Protein AF-A0AAI8FUB4-F1 (afdb_monomer)

Mean predicted aligned error: 4.91 Å

Solvent-accessible surface area (backbone atoms only — not comparable to full-atom values): 14776 Å² total; per-residue (Å²): 110,76,91,54,50,74,43,56,81,71,74,75,47,66,49,77,46,73,47,60,56,10,67,68,57,20,42,71,73,46,45,97,69,62,40,73,71,61,49,32,50,50,44,21,55,54,42,26,55,43,34,74,75,68,36,48,30,33,40,30,40,35,36,39,39,58,29,74,93,38,53,69,59,54,49,49,41,48,50,27,27,50,74,25,54,43,41,31,44,33,50,22,23,67,73,9,69,67,44,75,90,52,52,85,62,14,40,44,56,48,48,37,53,50,49,53,53,48,44,70,76,37,70,91,56,82,67,43,30,27,28,34,22,20,21,64,70,72,38,10,54,59,55,44,46,43,24,43,78,79,22,67,28,79,43,79,50,59,21,70,84,13,59,57,72,91,66,7,23,15,33,40,66,57,51,52,50,48,36,73,73,61,20,71,52,96,91,47,79,52,82,81,90,74,75,47,49,46,46,25,58,54,45,48,51,44,27,74,74,76,57,71,70,57,51,73,34,80,88,59,18,79,45,52,47,47,48,44,43,22,68,59,45,59,47,34,77,77,36,68,52,80,85,38,101,58,65,47,59,59,34,49,39,67,80,45,77,49,90,53,98,60,42,33,77,75,42,51,70,73,78,107

Secondary structure (DSSP, 8-state):
-GGGHHHHTTT--EEEEEEE-SHHHHHHHHGGG--HHHHHHHHHHHHHHHHHTT-EEEEEEETGGG-GGGHHHHHHHHHHHHHHT-SEEEEEETTS---GGGGGGSHHHHHHHHHHHHHHH-TT---EEEEEEB-TTS-HHHHHHHHHHTSSEEEEE-BGGG-SSTT-B-BHHHHHHHHHHHSB-SS-B------GGGHHHHHHHHHHHT-PPPTT-TTTSTTTTEE--HHHHHHHHH-GGGG-SS-GGGGT---EE--STT--HHHHHHH-

Structure (mmCIF, N/CA/C/O backbone):
data_AF-A0AAI8FUB4-F1
#
_entry.id   AF-A0AAI8FUB4-F1
#
loop_
_atom_site.group_PDB
_atom_site.id
_atom_site.type_symbol
_atom_site.label_atom_id
_atom_site.label_alt_id
_atom_site.label_comp_id
_atom_site.label_asym_id
_atom_site.label_entity_id
_atom_site.label_seq_id
_atom_site.pdbx_PDB_ins_code
_atom_site.Cartn_x
_atom_site.Cartn_y
_atom_site.Cartn_z
_atom_site.occupancy
_atom_site.B_iso_or_equiv
_atom_site.auth_seq_id
_atom_site.auth_comp_id
_atom_site.auth_asym_id
_atom_site.auth_atom_id
_atom_site.pdbx_PDB_model_num
ATOM 1 N N . MET A 1 1 ? -27.864 2.400 3.518 1.00 71.94 1 MET A N 1
ATOM 2 C CA . MET A 1 1 ? -27.514 1.051 3.026 1.00 71.94 1 MET A CA 1
ATOM 3 C C . MET A 1 1 ? -28.315 0.631 1.801 1.00 71.94 1 MET A C 1
ATOM 5 O O . MET A 1 1 ? -27.744 -0.034 0.951 1.00 71.94 1 MET A O 1
ATOM 9 N N . ASP A 1 2 ? -29.570 1.066 1.629 1.00 74.62 2 ASP A N 1
ATOM 10 C CA . ASP A 1 2 ? -30.414 0.646 0.492 1.00 74.62 2 ASP A CA 1
ATOM 11 C C . ASP A 1 2 ? -29.791 0.836 -0.896 1.00 74.62 2 ASP A C 1
ATOM 13 O O . ASP A 1 2 ? -29.879 -0.056 -1.734 1.00 74.62 2 ASP A O 1
ATOM 17 N N . ALA A 1 3 ? -29.083 1.946 -1.122 1.00 74.25 3 ALA A N 1
ATOM 18 C CA . ALA A 1 3 ? -28.388 2.198 -2.386 1.00 74.25 3 ALA A CA 1
ATOM 19 C C . ALA A 1 3 ? -27.257 1.190 -2.687 1.00 74.25 3 ALA A C 1
ATOM 21 O O . ALA A 1 3 ? -26.890 1.010 -3.843 1.00 74.25 3 ALA A O 1
ATOM 22 N N . LEU A 1 4 ? -26.714 0.527 -1.660 1.00 74.94 4 LEU A N 1
ATOM 23 C CA . LEU A 1 4 ? -25.632 -0.456 -1.777 1.00 74.94 4 LEU A CA 1
ATOM 24 C C . LEU A 1 4 ? -26.148 -1.903 -1.813 1.00 74.94 4 LEU A C 1
ATOM 26 O O . LEU A 1 4 ? -25.392 -2.805 -2.169 1.00 74.94 4 LEU A O 1
ATOM 30 N N . ARG A 1 5 ? -27.426 -2.143 -1.478 1.00 77.06 5 ARG A N 1
ATOM 31 C CA . ARG A 1 5 ? -28.028 -3.489 -1.439 1.00 77.06 5 ARG A CA 1
ATOM 32 C C . ARG A 1 5 ? -27.920 -4.269 -2.756 1.00 77.06 5 ARG A C 1
ATOM 34 O O . ARG A 1 5 ? -27.652 -5.467 -2.677 1.00 77.06 5 ARG A O 1
ATOM 41 N N . PRO A 1 6 ? -28.042 -3.662 -3.957 1.00 81.50 6 PRO A N 1
ATOM 42 C CA . PRO A 1 6 ? -27.826 -4.397 -5.207 1.00 81.50 6 PRO A CA 1
ATOM 43 C C . PRO A 1 6 ? -26.439 -5.053 -5.301 1.00 81.50 6 PRO A C 1
ATOM 45 O O . PRO A 1 6 ? -26.295 -6.110 -5.910 1.00 81.50 6 PRO A O 1
ATOM 48 N N . SER A 1 7 ? -25.426 -4.467 -4.659 1.00 77.88 7 SER A N 1
ATOM 49 C CA . SER A 1 7 ? -24.051 -4.969 -4.677 1.00 77.88 7 SER A CA 1
ATOM 50 C C . SER A 1 7 ? -23.862 -6.224 -3.808 1.00 77.88 7 SER A C 1
ATOM 52 O O . SER A 1 7 ? -22.984 -7.037 -4.102 1.00 77.88 7 SER A O 1
ATOM 54 N N . LEU A 1 8 ? -24.714 -6.433 -2.792 1.00 78.00 8 LEU A N 1
ATOM 55 C CA . LEU A 1 8 ? -24.722 -7.655 -1.972 1.00 78.00 8 LEU A CA 1
ATOM 56 C C . LEU A 1 8 ? -25.117 -8.886 -2.785 1.00 78.00 8 LEU A C 1
ATOM 58 O O . LEU A 1 8 ? -24.519 -9.945 -2.622 1.00 78.00 8 LEU A O 1
ATOM 62 N N . ALA A 1 9 ? -26.078 -8.740 -3.702 1.00 73.25 9 ALA A N 1
ATOM 63 C CA . ALA A 1 9 ? -26.563 -9.845 -4.530 1.00 73.25 9 ALA A CA 1
ATOM 64 C C . ALA A 1 9 ? -25.463 -10.455 -5.417 1.00 73.25 9 ALA A C 1
ATOM 66 O O . ALA A 1 9 ? -25.546 -11.616 -5.808 1.00 73.25 9 ALA A O 1
ATOM 67 N N . ILE A 1 10 ? -24.420 -9.677 -5.723 1.00 75.25 10 ILE A N 1
ATOM 68 C CA . ILE A 1 10 ? -23.279 -10.101 -6.540 1.00 75.25 10 ILE A CA 1
ATOM 69 C C . ILE A 1 10 ? -22.179 -10.734 -5.661 1.00 75.25 10 ILE A C 1
ATOM 71 O O . ILE A 1 10 ? -21.272 -11.377 -6.186 1.00 75.25 10 ILE A O 1
ATOM 75 N N . GLY A 1 11 ? -22.247 -10.576 -4.330 1.00 68.50 11 GLY A N 1
ATOM 76 C CA . GLY A 1 11 ? -21.294 -11.145 -3.369 1.00 68.50 11 GLY A CA 1
ATOM 77 C C . GLY A 1 11 ? -19.873 -10.580 -3.473 1.00 68.50 11 GLY A C 1
ATOM 78 O O . GLY A 1 11 ? -18.926 -11.223 -3.035 1.00 68.50 11 GLY A O 1
ATOM 79 N N . LYS A 1 12 ? -19.704 -9.409 -4.102 1.00 68.62 12 LYS A N 1
ATOM 80 C CA . LYS A 1 12 ? -18.391 -8.814 -4.429 1.00 68.62 12 LYS A CA 1
ATOM 81 C C . LYS A 1 12 ? -18.196 -7.404 -3.871 1.00 68.62 12 LYS A C 1
ATOM 83 O O . LYS A 1 12 ? -17.306 -6.685 -4.313 1.00 68.62 12 LYS A O 1
ATOM 88 N N . ALA A 1 13 ? -19.057 -6.979 -2.953 1.00 82.19 13 ALA A N 1
ATOM 89 C CA . ALA A 1 13 ? -19.059 -5.616 -2.449 1.00 82.19 13 ALA A CA 1
ATOM 90 C C . ALA A 1 13 ? -18.409 -5.540 -1.071 1.00 82.19 13 ALA A C 1
ATOM 92 O O . ALA A 1 13 ? -18.859 -6.192 -0.129 1.00 82.19 13 ALA A O 1
ATOM 93 N N . ARG A 1 14 ? -17.393 -4.687 -0.965 1.00 91.69 14 ARG A N 1
ATOM 94 C CA . ARG A 1 14 ? -16.795 -4.269 0.297 1.00 91.69 14 ARG A CA 1
ATOM 95 C C . ARG A 1 14 ? -17.160 -2.813 0.552 1.00 91.69 14 ARG A C 1
ATOM 97 O O . ARG A 1 14 ? -17.075 -1.990 -0.360 1.00 91.69 14 ARG A O 1
ATOM 104 N N . VAL A 1 15 ? -17.570 -2.497 1.775 1.00 93.88 15 VAL A N 1
ATOM 105 C CA . VAL A 1 15 ? -17.776 -1.114 2.215 1.00 93.88 15 VAL A CA 1
ATOM 106 C C . VAL A 1 15 ? -16.509 -0.647 2.910 1.00 93.88 15 VAL A C 1
ATOM 108 O O . VAL A 1 15 ? -16.107 -1.214 3.924 1.00 93.88 15 VAL A O 1
ATOM 111 N N . HIS A 1 16 ? -15.890 0.389 2.356 1.00 97.19 16 HIS A N 1
ATOM 112 C CA . HIS A 1 16 ? -14.719 1.028 2.938 1.00 97.19 16 HIS A CA 1
ATOM 113 C C . HIS A 1 16 ? -15.147 2.270 3.712 1.00 97.19 16 HIS A C 1
ATOM 115 O O . HIS A 1 16 ? -15.727 3.195 3.145 1.00 97.19 16 HIS A O 1
ATOM 121 N N . MET A 1 17 ? -14.893 2.274 5.015 1.00 97.69 17 MET A N 1
ATOM 122 C CA . MET A 1 17 ? -15.147 3.402 5.907 1.00 97.69 17 MET A CA 1
ATOM 123 C C . MET A 1 17 ? -13.825 3.961 6.422 1.00 97.69 17 MET A C 1
ATOM 125 O O . MET A 1 17 ? -12.835 3.238 6.512 1.00 97.69 17 MET A O 1
ATOM 129 N N . TYR A 1 18 ? -13.796 5.237 6.793 1.00 98.06 18 TYR A N 1
ATOM 130 C CA . TYR A 1 18 ? -12.601 5.847 7.363 1.00 98.06 18 TYR A CA 1
ATOM 131 C C . TYR A 1 18 ? -12.943 6.903 8.413 1.00 98.06 18 TYR A C 1
ATOM 133 O O . TYR A 1 18 ? -14.043 7.457 8.419 1.00 98.06 18 TYR A O 1
ATOM 141 N N . LEU A 1 19 ? -11.985 7.166 9.300 1.00 98.06 19 LEU A N 1
ATOM 142 C CA . LEU A 1 19 ? -12.033 8.235 10.295 1.00 98.06 19 LEU A CA 1
ATOM 143 C C . LEU A 1 19 ? -10.631 8.850 10.432 1.00 98.06 19 LEU A C 1
ATOM 145 O O . LEU A 1 19 ? -9.684 8.084 10.626 1.00 98.06 19 LEU A O 1
ATOM 149 N N . PRO A 1 20 ? -10.468 10.184 10.387 1.00 97.25 20 PRO A N 1
ATOM 150 C CA . PRO A 1 20 ? -9.191 10.819 10.692 1.00 97.25 20 PRO A CA 1
ATOM 151 C C . PRO A 1 20 ? -8.812 10.615 12.162 1.00 97.25 20 PRO A C 1
ATOM 153 O O . PRO A 1 20 ? -9.601 10.907 13.062 1.00 97.25 20 PRO A O 1
ATOM 156 N N . VAL A 1 21 ? -7.596 10.118 12.399 1.00 96.44 21 VAL A N 1
ATOM 157 C CA . VAL A 1 21 ? -7.065 9.831 13.743 1.00 96.44 21 VAL A CA 1
ATOM 158 C C . VAL A 1 21 ? -5.808 10.623 14.104 1.00 96.44 21 VAL A C 1
ATOM 160 O O . VAL A 1 21 ? -5.512 10.752 15.287 1.00 96.44 21 VAL A O 1
ATOM 163 N N . ASP A 1 22 ? -5.082 11.181 13.127 1.00 95.06 22 ASP A N 1
ATOM 164 C CA . ASP A 1 22 ? -4.020 12.160 13.414 1.00 95.06 22 ASP A CA 1
ATOM 165 C C . ASP A 1 22 ? -4.643 13.382 14.113 1.00 95.06 22 ASP A C 1
ATOM 167 O O . ASP A 1 22 ? -5.586 13.945 13.558 1.00 95.06 22 ASP A O 1
ATOM 171 N N . PRO A 1 23 ? -4.137 13.842 15.275 1.00 92.06 23 PRO A N 1
ATOM 172 C CA . PRO A 1 23 ? -4.727 14.956 16.020 1.00 92.06 23 PRO A CA 1
ATOM 173 C C . PRO A 1 23 ? -4.990 16.205 15.180 1.00 92.06 23 PRO A C 1
ATOM 175 O O . PRO A 1 23 ? -6.056 16.815 15.275 1.00 92.06 23 PRO A O 1
ATOM 178 N N . ASN A 1 24 ? -4.025 16.575 14.336 1.00 93.31 24 ASN A N 1
ATOM 179 C CA . ASN A 1 24 ? -4.118 17.786 13.529 1.00 93.31 24 ASN A CA 1
ATOM 180 C C . ASN A 1 24 ? -5.158 17.625 12.415 1.00 93.31 24 ASN A C 1
ATOM 182 O O . ASN A 1 24 ? -5.997 18.503 12.215 1.00 93.31 24 ASN A O 1
ATOM 186 N N . LEU A 1 25 ? -5.133 16.490 11.715 1.00 94.25 25 LEU A N 1
ATOM 187 C CA . LEU A 1 25 ? -6.081 16.168 10.655 1.00 94.25 25 LEU A CA 1
ATOM 188 C C . LEU A 1 25 ? -7.502 15.990 11.195 1.00 94.25 25 LEU A C 1
ATOM 190 O O . LEU A 1 25 ? -8.442 16.521 10.606 1.00 94.25 25 LEU A O 1
ATOM 194 N N . ALA A 1 26 ? -7.666 15.282 12.311 1.00 94.75 26 ALA A N 1
ATOM 195 C CA . ALA A 1 26 ? -8.950 15.071 12.966 1.00 94.75 26 ALA A CA 1
ATOM 196 C C . ALA A 1 26 ? -9.558 16.406 13.399 1.00 94.75 26 ALA A C 1
ATOM 198 O O . ALA A 1 26 ? -10.715 16.685 13.081 1.00 94.75 26 ALA A O 1
ATOM 199 N N . GLN A 1 27 ? -8.763 17.283 14.021 1.00 94.88 27 GLN A N 1
ATOM 200 C CA . GLN A 1 27 ? -9.221 18.617 14.396 1.00 94.88 27 GLN A CA 1
ATOM 201 C C . GLN A 1 27 ? -9.606 19.463 13.176 1.00 94.88 27 GLN A C 1
ATOM 203 O O . GLN A 1 27 ? -10.645 20.123 13.195 1.00 94.88 27 GLN A O 1
ATOM 208 N N . ALA A 1 28 ? -8.799 19.441 12.114 1.00 96.00 28 ALA A N 1
ATOM 209 C CA . ALA A 1 28 ? -9.076 20.198 10.895 1.00 96.00 28 ALA A CA 1
ATOM 210 C C . ALA A 1 28 ? -10.323 19.691 10.148 1.00 96.00 28 ALA A C 1
ATOM 212 O O . ALA A 1 28 ? -11.060 20.490 9.575 1.00 96.00 28 ALA A O 1
ATOM 213 N N . SER A 1 29 ? -10.572 18.379 10.172 1.00 95.25 29 SER A N 1
ATOM 214 C CA . SER A 1 29 ? -11.651 17.741 9.406 1.00 95.25 29 SER A CA 1
ATOM 215 C C . SER A 1 29 ? -12.978 17.708 10.161 1.00 95.25 29 SER A C 1
ATOM 217 O O . SER A 1 29 ? -14.035 17.946 9.578 1.00 95.25 29 SER A O 1
ATOM 219 N N . LEU A 1 30 ? -12.941 17.406 11.461 1.00 95.50 30 LEU A N 1
ATOM 220 C CA . LEU A 1 30 ? -14.135 17.224 12.292 1.00 95.50 30 LEU A CA 1
ATOM 221 C C . LEU A 1 30 ? -14.488 18.484 13.097 1.00 95.50 30 LEU A C 1
ATOM 223 O O . LEU A 1 30 ? -15.642 18.654 13.501 1.00 95.50 30 LEU A O 1
ATOM 227 N N . GLY A 1 31 ? -13.532 19.393 13.316 1.00 95.12 31 GLY A N 1
ATO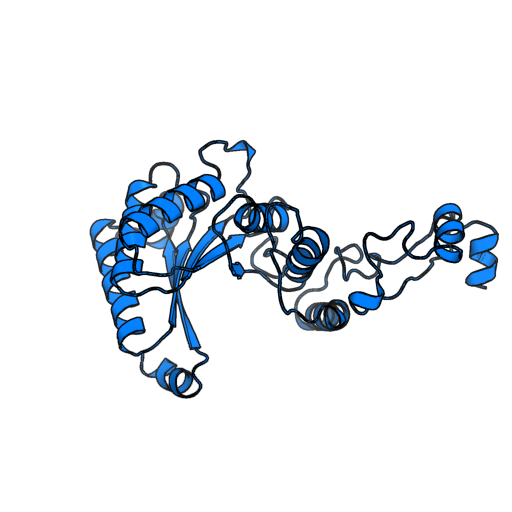M 228 C CA . GLY A 1 31 ? -13.753 20.647 14.033 1.00 95.12 31 GLY A CA 1
ATOM 229 C C . GLY A 1 31 ? -14.300 20.414 15.442 1.00 95.12 31 GLY A C 1
ATOM 230 O O . GLY A 1 31 ? -13.742 19.649 16.221 1.00 95.12 31 GLY A O 1
ATOM 231 N N . SER A 1 32 ? -15.424 21.053 15.769 1.00 93.12 32 SER A N 1
ATOM 232 C CA . SER A 1 32 ? -16.100 20.886 17.065 1.00 93.12 32 SER A CA 1
ATOM 233 C C . SER A 1 32 ? -16.736 19.508 17.276 1.00 93.12 32 SER A C 1
ATOM 235 O O . SER A 1 32 ? -17.175 19.216 18.383 1.00 93.12 32 SER A O 1
ATOM 237 N N . LYS A 1 33 ? -16.808 18.667 16.236 1.00 91.69 33 LYS A N 1
ATOM 238 C CA . LYS A 1 33 ? -17.308 17.287 16.327 1.00 91.69 33 LYS A CA 1
ATOM 239 C C . LYS A 1 33 ? -16.204 16.277 16.640 1.00 91.69 33 LYS A C 1
ATOM 241 O O . LYS A 1 33 ? -16.490 15.085 16.686 1.00 91.69 33 LYS A O 1
ATOM 246 N N . ASN A 1 34 ? -14.959 16.730 16.794 1.00 93.50 34 ASN A N 1
ATOM 247 C CA . ASN A 1 34 ? -13.846 15.865 17.145 1.00 93.50 34 ASN A CA 1
ATOM 248 C C . ASN A 1 34 ? -13.935 15.453 18.623 1.00 93.50 34 ASN A C 1
ATOM 250 O O . ASN A 1 34 ? -13.355 16.102 19.491 1.00 93.50 34 ASN A O 1
ATOM 254 N N . ASP A 1 35 ? -14.695 14.397 18.897 1.00 95.94 35 ASP A N 1
ATOM 255 C CA . ASP A 1 35 ? -14.867 13.825 20.229 1.00 95.94 35 ASP A CA 1
ATOM 256 C C . ASP A 1 35 ? -14.463 12.349 20.203 1.00 95.94 35 ASP A C 1
ATOM 258 O O . ASP A 1 35 ? -15.047 11.543 19.478 1.00 95.94 35 ASP A O 1
ATOM 262 N N . ASN A 1 36 ? -13.440 11.996 20.982 1.00 95.44 36 ASN A N 1
ATOM 263 C CA . ASN A 1 36 ? -12.846 10.663 20.943 1.00 95.44 36 ASN A CA 1
ATOM 264 C C . ASN A 1 36 ? -13.833 9.563 21.363 1.00 95.44 36 ASN A C 1
ATOM 266 O O . ASN A 1 36 ? -13.859 8.502 20.739 1.00 95.44 36 ASN A O 1
ATOM 270 N N . GLU A 1 37 ? -14.651 9.794 22.392 1.00 96.94 37 GLU A N 1
ATOM 271 C CA . GLU A 1 37 ? -15.608 8.793 22.876 1.00 96.94 37 GLU A CA 1
ATOM 272 C C . GLU A 1 37 ? -16.724 8.577 21.853 1.00 96.94 37 GLU A C 1
ATOM 274 O O . GLU A 1 37 ? -17.060 7.440 21.502 1.00 96.94 37 GLU A O 1
ATOM 279 N N . GLN A 1 38 ? -17.251 9.672 21.305 1.00 97.69 38 GLN A N 1
ATOM 280 C CA . GLN A 1 38 ? -18.276 9.627 20.276 1.00 97.69 38 GLN A CA 1
ATOM 281 C C . GLN A 1 38 ? -17.746 9.015 18.976 1.00 97.69 38 GLN A C 1
ATOM 283 O O . GLN A 1 38 ? -18.463 8.258 18.324 1.00 97.69 38 GLN A O 1
ATOM 288 N N . ASN A 1 39 ? -16.493 9.280 18.608 1.00 97.94 39 ASN A N 1
ATOM 289 C CA . ASN A 1 39 ? -15.847 8.679 17.444 1.00 97.94 39 ASN A CA 1
ATOM 290 C C . ASN A 1 39 ? -15.741 7.154 17.579 1.00 97.94 39 ASN A C 1
ATOM 292 O O . ASN A 1 39 ? -16.125 6.438 16.655 1.00 97.94 39 ASN A O 1
ATOM 296 N N . ILE A 1 40 ? -15.300 6.645 18.735 1.00 98.56 40 ILE A N 1
ATOM 297 C CA . ILE A 1 40 ? -15.240 5.199 19.015 1.00 98.56 40 ILE A CA 1
ATOM 298 C C . ILE A 1 40 ? -16.631 4.567 18.891 1.00 98.56 40 ILE A C 1
ATOM 300 O O . ILE A 1 40 ? -16.791 3.531 18.236 1.00 98.56 40 ILE A O 1
ATOM 304 N N . LYS A 1 41 ? -17.652 5.214 19.464 1.00 98.50 41 LYS A N 1
ATOM 305 C CA . LYS A 1 41 ? -19.042 4.759 19.366 1.00 98.50 41 LYS A CA 1
ATOM 306 C C . LYS A 1 41 ? -19.541 4.741 17.918 1.00 98.50 41 LYS A C 1
ATOM 308 O O . LYS A 1 41 ? -20.092 3.733 17.480 1.00 98.50 41 LYS A O 1
ATOM 313 N N . ASN A 1 42 ? -19.295 5.809 17.162 1.00 98.06 42 ASN A N 1
ATOM 314 C CA . ASN A 1 42 ? -19.697 5.918 15.759 1.00 98.06 42 ASN A CA 1
ATOM 315 C C . ASN A 1 42 ? -19.048 4.829 14.899 1.00 98.06 42 ASN A C 1
ATOM 317 O O . ASN A 1 42 ? -19.720 4.232 14.060 1.00 98.06 42 ASN A O 1
ATOM 321 N N . VAL A 1 43 ? -17.757 4.548 15.113 1.00 98.62 43 VAL A N 1
ATOM 322 C CA . VAL A 1 43 ? -17.051 3.475 14.400 1.00 98.62 43 VAL A CA 1
ATOM 323 C C . VAL A 1 43 ? -17.720 2.130 14.662 1.00 98.62 43 VAL A C 1
ATOM 325 O O . VAL A 1 43 ? -18.016 1.417 13.705 1.00 98.62 43 VAL A O 1
ATOM 328 N N . TYR A 1 44 ? -18.020 1.802 15.923 1.00 98.75 44 TYR A N 1
ATOM 329 C CA . TYR A 1 44 ? -18.733 0.565 16.244 1.00 98.75 44 TYR A CA 1
ATOM 330 C C . TYR A 1 44 ? -20.092 0.500 15.535 1.00 98.75 44 TYR A C 1
ATOM 332 O O . TYR A 1 44 ? -20.368 -0.462 14.824 1.00 98.75 44 TYR A O 1
ATOM 340 N N . GLU A 1 45 ? -20.931 1.526 15.697 1.00 98.44 45 GLU A N 1
ATOM 341 C CA . GLU A 1 45 ? -22.304 1.539 15.181 1.00 98.44 45 GLU A CA 1
ATOM 342 C C . GLU A 1 45 ? -22.355 1.436 13.651 1.00 98.44 45 GLU A C 1
ATOM 344 O O . GLU A 1 45 ? -23.127 0.642 13.109 1.00 98.44 45 GLU A O 1
ATOM 349 N N . LEU A 1 46 ? -21.509 2.189 12.941 1.00 97.38 46 LEU A N 1
ATOM 350 C CA . LEU A 1 46 ? -21.505 2.217 11.477 1.00 97.38 46 LEU A CA 1
ATOM 351 C C . LEU A 1 46 ? -20.917 0.938 10.869 1.00 97.38 46 LEU A C 1
ATOM 353 O O . LEU A 1 46 ? -21.487 0.401 9.915 1.00 97.38 46 LEU A O 1
ATOM 357 N N . VAL A 1 47 ? -19.826 0.410 11.435 1.00 98.19 47 VAL A N 1
ATOM 358 C CA . VAL A 1 47 ? -19.259 -0.876 10.997 1.00 98.19 47 VAL A CA 1
ATOM 359 C C . VAL A 1 47 ? -20.250 -2.004 11.270 1.00 98.19 47 VAL A C 1
ATOM 361 O O . VAL A 1 47 ? -20.467 -2.849 10.401 1.00 98.19 47 VAL A O 1
ATOM 364 N N . LYS A 1 48 ? -20.893 -1.999 12.443 1.00 97.69 48 LYS A N 1
ATOM 365 C CA . LYS A 1 48 ? -21.859 -3.027 12.838 1.00 97.69 48 LYS A CA 1
ATOM 366 C C . LYS A 1 48 ? -23.069 -3.018 11.914 1.00 97.69 48 LYS A C 1
ATOM 368 O O . LYS A 1 48 ? -23.463 -4.077 11.441 1.00 97.69 48 LYS A O 1
ATOM 373 N N . LEU A 1 49 ? -23.582 -1.834 11.577 1.00 95.50 49 LEU A N 1
ATOM 374 C CA . LEU A 1 49 ? -24.669 -1.672 10.613 1.00 95.50 49 LEU A CA 1
ATOM 375 C C . LEU A 1 49 ? -24.329 -2.288 9.246 1.00 95.50 49 LEU A C 1
ATOM 377 O O . LEU A 1 49 ? -25.151 -2.994 8.672 1.00 95.50 49 LEU A O 1
ATOM 381 N N . ALA A 1 50 ? -23.132 -2.034 8.712 1.00 93.88 50 ALA A N 1
ATOM 382 C CA . ALA A 1 50 ? -22.719 -2.599 7.424 1.00 93.88 50 ALA A CA 1
ATOM 383 C C . ALA A 1 50 ? -22.514 -4.117 7.486 1.00 93.88 50 ALA A C 1
ATOM 385 O O . ALA A 1 50 ? -22.964 -4.840 6.599 1.00 93.88 50 ALA A O 1
ATOM 386 N N . SER A 1 51 ? -21.863 -4.585 8.547 1.00 93.81 51 SER A N 1
ATOM 387 C CA . SER A 1 51 ? -21.608 -6.003 8.789 1.00 93.81 51 SER A CA 1
ATOM 388 C C . SER A 1 51 ? -22.913 -6.798 8.936 1.00 93.81 51 SER A C 1
ATOM 390 O O . SER A 1 51 ? -23.061 -7.853 8.324 1.00 93.81 51 SER A O 1
ATOM 392 N N . ASP A 1 52 ? -23.903 -6.263 9.661 1.00 94.00 52 ASP A N 1
ATOM 393 C CA . ASP A 1 52 ? -25.209 -6.908 9.868 1.00 94.00 52 ASP A CA 1
ATOM 394 C C . ASP A 1 52 ? -26.078 -6.939 8.607 1.00 94.00 52 ASP A C 1
ATOM 396 O O . ASP A 1 52 ? -26.858 -7.871 8.420 1.00 94.00 52 ASP A O 1
ATOM 400 N N . GLU A 1 53 ? -25.903 -5.976 7.700 1.00 91.00 53 GLU A N 1
ATOM 401 C CA . GLU A 1 53 ? -26.498 -6.021 6.357 1.00 91.00 53 GLU A CA 1
ATOM 402 C C . GLU A 1 53 ? -25.761 -6.999 5.416 1.00 91.00 53 GLU A C 1
ATOM 404 O O . GLU A 1 53 ? -26.187 -7.198 4.281 1.00 91.00 53 GLU A O 1
ATOM 409 N N . GLY A 1 54 ? -24.675 -7.637 5.870 1.00 89.81 54 GLY A N 1
ATOM 410 C CA . GLY A 1 54 ? -23.948 -8.674 5.137 1.00 89.81 54 GLY A CA 1
ATOM 411 C C . GLY A 1 54 ? -22.785 -8.173 4.279 1.00 89.81 54 GLY A C 1
ATOM 412 O O . GLY A 1 54 ? -22.263 -8.941 3.469 1.00 89.81 54 GLY A O 1
ATOM 413 N N . PHE A 1 55 ? -22.362 -6.914 4.427 1.00 92.19 55 PHE A N 1
ATOM 414 C CA . PHE A 1 55 ? -21.189 -6.402 3.716 1.00 92.19 55 PHE A CA 1
ATOM 415 C C . PHE A 1 55 ? -19.888 -6.864 4.374 1.00 92.19 55 PHE A C 1
ATOM 417 O O . PHE A 1 55 ? -19.754 -6.877 5.598 1.00 92.19 55 PHE A O 1
ATOM 424 N N . GLU A 1 56 ? -18.874 -7.144 3.554 1.00 93.69 56 GLU A N 1
ATOM 425 C CA . GLU A 1 56 ? -17.499 -7.114 4.040 1.00 93.69 56 GLU A CA 1
ATOM 426 C C . GLU A 1 56 ? -17.109 -5.659 4.320 1.00 93.69 56 GLU A C 1
ATOM 428 O O . GLU A 1 56 ? -17.333 -4.783 3.481 1.00 93.69 56 GLU A O 1
ATOM 433 N N . VAL A 1 57 ? -16.537 -5.390 5.494 1.00 97.00 57 VAL A N 1
ATOM 434 C CA . VAL A 1 57 ? -16.168 -4.029 5.898 1.00 97.00 57 VAL A CA 1
ATOM 435 C C . VAL A 1 57 ? -14.657 -3.902 6.011 1.00 97.00 57 VAL A C 1
ATOM 437 O O . VAL A 1 57 ? -13.997 -4.722 6.660 1.00 97.00 57 VAL A O 1
ATOM 440 N N . GLU A 1 58 ? -14.140 -2.838 5.410 1.00 98.56 58 GLU A N 1
ATOM 441 C CA . GLU A 1 58 ? -12.788 -2.332 5.611 1.00 98.56 58 GLU A CA 1
ATOM 442 C C . GLU A 1 58 ? -12.841 -0.980 6.310 1.00 98.56 58 GLU A C 1
ATOM 444 O O . GLU A 1 58 ? -13.683 -0.138 5.989 1.00 98.56 58 GLU A O 1
ATOM 449 N N . PHE A 1 59 ? -11.947 -0.776 7.272 1.00 98.81 59 PHE A N 1
ATOM 450 C CA . PHE A 1 59 ? -11.863 0.463 8.031 1.00 98.81 59 PHE A CA 1
ATOM 451 C C . PHE A 1 59 ? -10.455 1.057 7.973 1.00 98.81 59 PHE A C 1
ATOM 453 O O . PHE A 1 59 ? -9.492 0.396 8.360 1.00 98.81 59 PHE A O 1
ATOM 460 N N . SER A 1 60 ? -10.347 2.318 7.550 1.00 98.75 60 SER A N 1
ATOM 461 C CA . SER A 1 60 ? -9.107 3.098 7.588 1.00 98.75 60 SER A CA 1
ATOM 462 C C . SER A 1 60 ? -9.072 4.062 8.767 1.00 98.75 60 SER A C 1
ATOM 464 O O . SER A 1 60 ? -9.952 4.910 8.919 1.00 98.75 60 SER A O 1
ATOM 466 N N . ALA A 1 61 ? -7.982 4.028 9.525 1.00 98.31 61 ALA A N 1
ATOM 467 C CA . ALA A 1 61 ? -7.621 5.124 10.417 1.00 98.31 61 ALA A CA 1
ATOM 468 C C . ALA A 1 61 ? -6.860 6.192 9.605 1.00 98.31 61 ALA A C 1
ATOM 470 O O . ALA A 1 61 ? -5.660 6.088 9.394 1.00 98.31 61 ALA A O 1
ATOM 471 N N . GLU A 1 62 ? -7.539 7.197 9.063 1.00 98.19 62 GLU A N 1
ATOM 472 C CA . GLU A 1 62 ? -6.908 8.194 8.191 1.00 98.19 62 GLU A CA 1
ATOM 473 C C . GLU A 1 62 ? -5.873 9.044 8.956 1.00 98.19 62 GLU A C 1
ATOM 475 O O . GLU A 1 62 ? -6.092 9.468 10.091 1.00 98.19 62 GLU A O 1
ATOM 480 N N . GLY A 1 63 ? -4.711 9.285 8.343 1.00 97.06 63 GLY A N 1
ATOM 481 C CA . GLY A 1 63 ? -3.578 9.927 9.008 1.00 97.06 63 GLY A CA 1
ATOM 482 C C . GLY A 1 63 ? -2.802 9.004 9.954 1.00 97.06 63 GLY A C 1
ATOM 483 O O . GLY A 1 63 ? -1.986 9.501 10.725 1.00 97.06 63 GLY A O 1
ATOM 484 N N . TYR A 1 64 ? -3.018 7.683 9.887 1.00 98.50 64 TYR A N 1
ATOM 485 C CA . TYR A 1 64 ? -2.383 6.685 10.754 1.00 98.50 64 TYR A CA 1
ATOM 486 C C . TYR A 1 64 ? -0.866 6.853 10.890 1.00 98.50 64 TYR A C 1
ATOM 488 O O . TYR A 1 64 ? -0.341 6.749 11.998 1.00 98.50 64 TYR A O 1
ATOM 496 N N . SER A 1 65 ? -0.149 7.149 9.799 1.00 97.38 65 SER A N 1
ATOM 497 C CA . SER A 1 65 ? 1.309 7.321 9.855 1.00 97.38 65 SER A CA 1
ATOM 498 C C . SER A 1 65 ? 1.793 8.420 10.802 1.00 97.38 65 SER A C 1
ATOM 500 O O . SER A 1 65 ? 2.944 8.391 11.217 1.00 97.38 65 SER A O 1
ATOM 502 N N . ARG A 1 66 ? 0.914 9.347 11.195 1.00 95.12 66 ARG A N 1
ATOM 503 C CA . ARG A 1 66 ? 1.206 10.456 12.110 1.00 95.12 66 ARG A CA 1
ATOM 504 C C . ARG A 1 66 ? 0.449 10.345 13.435 1.00 95.12 66 ARG A C 1
ATOM 506 O O . ARG A 1 66 ? 0.224 11.353 14.094 1.00 95.12 66 ARG A O 1
ATOM 513 N N . LEU A 1 67 ? 0.064 9.133 13.846 1.00 93.06 67 LEU A N 1
ATOM 514 C CA . LEU A 1 67 ? -0.711 8.921 15.076 1.00 93.06 67 LEU A CA 1
ATOM 515 C C . LEU A 1 67 ? -0.022 9.474 16.341 1.00 93.06 67 LEU A C 1
ATOM 517 O O . LEU A 1 67 ? -0.717 9.918 17.252 1.00 93.06 67 LEU A O 1
ATOM 521 N N . GLY A 1 68 ? 1.316 9.502 16.397 1.00 87.12 68 GLY A N 1
ATOM 522 C CA . GLY A 1 68 ? 2.078 10.061 17.522 1.00 87.12 68 GLY A CA 1
ATOM 523 C C . GLY A 1 68 ? 1.578 9.572 18.888 1.00 87.12 68 GLY A C 1
ATOM 524 O O . GLY A 1 68 ? 1.476 8.371 19.134 1.00 87.12 68 GLY A O 1
ATOM 525 N N . ASP A 1 69 ? 1.189 10.505 19.753 1.00 89.94 69 ASP A N 1
ATOM 526 C CA . ASP A 1 69 ? 0.726 10.208 21.116 1.00 89.94 69 ASP A CA 1
ATOM 527 C C . ASP A 1 69 ? -0.709 9.637 21.184 1.00 89.94 69 ASP A C 1
ATOM 529 O O . ASP A 1 69 ? -1.219 9.356 22.266 1.00 89.94 69 ASP A O 1
ATOM 533 N N . THR A 1 70 ? -1.388 9.434 20.047 1.00 94.88 70 THR A N 1
ATOM 534 C CA . THR A 1 70 ? -2.760 8.881 19.999 1.00 94.88 70 THR A CA 1
ATOM 535 C C . THR A 1 70 ? -2.829 7.363 19.855 1.00 94.88 70 THR A C 1
ATOM 537 O O . THR A 1 70 ? -3.905 6.824 19.604 1.00 94.88 70 THR A O 1
ATOM 540 N N . PHE A 1 71 ? -1.717 6.648 20.041 1.00 97.06 71 PHE A N 1
ATOM 541 C CA . PHE A 1 71 ? -1.658 5.188 19.903 1.00 97.06 71 PHE A CA 1
ATOM 542 C C . PHE A 1 71 ? -2.789 4.454 20.653 1.00 97.06 71 PHE A C 1
ATOM 544 O O . PHE A 1 71 ? -3.492 3.629 20.068 1.00 97.06 71 PHE A O 1
ATOM 551 N N . ASP A 1 72 ? -3.043 4.804 21.917 1.00 97.88 72 ASP A N 1
ATOM 552 C CA . ASP A 1 72 ? -4.100 4.166 22.718 1.00 97.88 72 ASP A CA 1
ATOM 553 C C . ASP A 1 72 ? -5.512 4.485 22.200 1.00 97.88 72 ASP A C 1
ATOM 555 O O . ASP A 1 72 ? -6.396 3.623 22.200 1.00 97.88 72 ASP A O 1
ATOM 559 N N . TYR A 1 73 ? -5.727 5.707 21.705 1.00 98.06 73 TYR A N 1
ATOM 560 C CA . TYR A 1 73 ? -6.986 6.094 21.070 1.00 98.06 73 TYR A CA 1
ATOM 561 C C . TYR A 1 73 ? -7.223 5.296 19.783 1.00 98.06 73 TYR A C 1
ATOM 563 O O . TYR A 1 73 ? -8.293 4.710 19.616 1.00 98.06 73 TYR A O 1
ATOM 571 N N . VAL A 1 74 ? -6.212 5.184 18.916 1.00 98.56 74 VAL A N 1
ATOM 572 C CA . VAL A 1 74 ? -6.294 4.377 17.688 1.00 98.56 74 VAL A CA 1
ATOM 573 C C . VAL A 1 74 ? -6.511 2.899 18.015 1.00 98.56 74 VAL A C 1
ATOM 575 O O . VAL A 1 74 ? -7.325 2.239 17.366 1.00 98.56 74 VAL A O 1
ATOM 578 N N . THR A 1 75 ? -5.882 2.387 19.077 1.00 98.75 75 THR A N 1
ATOM 579 C CA . THR A 1 75 ? -6.138 1.027 19.569 1.00 98.75 75 THR A CA 1
ATOM 580 C C . THR A 1 75 ? -7.620 0.841 19.921 1.00 98.75 75 THR A C 1
ATOM 582 O O . THR A 1 75 ? -8.227 -0.153 19.525 1.00 98.75 75 THR A O 1
ATOM 585 N N . ASN A 1 76 ? -8.244 1.803 20.611 1.00 98.81 76 ASN A N 1
ATOM 586 C CA . ASN A 1 76 ? -9.673 1.749 20.945 1.00 98.81 76 ASN A CA 1
ATOM 587 C C . ASN A 1 76 ? -10.585 1.836 19.713 1.00 98.81 76 ASN A C 1
ATOM 589 O O . ASN A 1 76 ? -11.598 1.136 19.657 1.00 98.81 76 ASN A O 1
ATOM 593 N N . ILE A 1 77 ? -10.209 2.625 18.705 1.00 98.75 77 ILE A N 1
ATOM 594 C CA . ILE A 1 77 ? -10.902 2.664 17.410 1.00 98.75 77 ILE A CA 1
ATOM 595 C C . ILE A 1 77 ? -10.862 1.286 16.732 1.00 98.75 77 ILE A C 1
ATOM 597 O O . ILE A 1 77 ? -11.896 0.781 16.290 1.00 98.75 77 ILE A O 1
ATOM 601 N N . PHE A 1 78 ? -9.699 0.630 16.702 1.00 98.81 78 PHE A N 1
ATOM 602 C CA . PHE A 1 78 ? -9.574 -0.715 16.138 1.00 98.81 78 PHE A CA 1
ATOM 603 C C . PHE A 1 78 ? -10.348 -1.764 16.939 1.00 98.81 78 PHE A C 1
ATOM 605 O O . PHE A 1 78 ? -11.035 -2.584 16.334 1.00 98.81 78 PHE A O 1
ATOM 612 N N . ARG A 1 79 ? -10.332 -1.711 18.277 1.00 98.88 79 ARG A N 1
ATOM 613 C CA . ARG A 1 79 ? -11.172 -2.580 19.124 1.00 98.88 79 ARG A CA 1
ATOM 614 C C . ARG A 1 79 ? -12.651 -2.447 18.767 1.00 98.88 79 ARG A C 1
ATOM 616 O O . ARG A 1 79 ? -13.326 -3.460 18.596 1.00 98.88 79 ARG A O 1
ATOM 623 N N . ALA A 1 80 ? -13.145 -1.218 18.611 1.00 98.81 80 ALA A N 1
ATOM 624 C CA . ALA A 1 80 ? -14.528 -0.957 18.219 1.00 98.81 80 ALA A CA 1
ATOM 625 C C . ALA A 1 80 ? -14.855 -1.536 16.835 1.00 98.81 80 ALA A C 1
ATOM 627 O O . ALA A 1 80 ? -15.844 -2.257 16.694 1.00 98.81 80 ALA A O 1
ATOM 628 N N . ALA A 1 81 ? -14.002 -1.298 15.834 1.00 98.81 81 ALA A N 1
ATOM 629 C CA . ALA A 1 81 ? -14.192 -1.833 14.486 1.00 98.81 81 ALA A CA 1
ATOM 630 C C . ALA A 1 81 ? -14.184 -3.378 14.464 1.00 98.81 81 ALA A C 1
ATOM 632 O O . ALA A 1 81 ? -15.047 -4.005 13.845 1.00 98.81 81 ALA A O 1
ATOM 633 N N . VAL A 1 82 ? -13.252 -4.014 15.182 1.00 98.75 82 VAL A N 1
ATOM 634 C CA . VAL A 1 82 ? -13.138 -5.482 15.273 1.00 98.75 82 VAL A CA 1
ATOM 635 C C . VAL A 1 82 ? -14.320 -6.096 16.015 1.00 98.75 82 VAL A C 1
ATOM 637 O O . VAL A 1 82 ? -14.894 -7.081 15.543 1.00 98.75 82 VAL A O 1
ATOM 640 N N . ALA A 1 83 ? -14.745 -5.497 17.128 1.00 98.62 83 ALA A N 1
ATOM 641 C CA . ALA A 1 83 ? -15.933 -5.930 17.859 1.00 98.62 83 ALA A CA 1
ATOM 642 C C . ALA A 1 83 ? -17.212 -5.823 17.007 1.00 98.62 83 ALA A C 1
ATOM 644 O O . ALA A 1 83 ? -18.090 -6.682 17.106 1.00 98.62 83 ALA A O 1
ATOM 645 N N . ALA A 1 84 ? -17.294 -4.809 16.140 1.00 98.44 84 ALA A N 1
ATOM 646 C CA . ALA A 1 84 ? -18.395 -4.599 15.204 1.00 98.44 84 ALA A CA 1
ATOM 647 C C . ALA A 1 84 ? -18.367 -5.537 13.977 1.00 98.44 84 ALA A C 1
ATOM 649 O O . ALA A 1 84 ? -19.382 -5.696 13.296 1.00 98.44 84 ALA A O 1
ATOM 650 N N . GLY A 1 85 ? -17.243 -6.215 13.724 1.00 97.88 85 GLY A N 1
ATOM 651 C CA . GLY A 1 85 ? -17.120 -7.248 12.694 1.00 97.88 85 GLY A CA 1
ATOM 652 C C . GLY A 1 85 ? -16.361 -6.837 11.432 1.00 97.88 85 GLY A C 1
ATOM 653 O O . GLY A 1 85 ? -16.552 -7.478 10.398 1.00 97.88 85 GLY A O 1
ATOM 654 N N . VAL A 1 86 ? -15.495 -5.819 11.502 1.00 98.31 86 VAL A N 1
ATOM 655 C CA . VAL A 1 86 ? -14.586 -5.471 10.395 1.00 98.31 86 VAL A CA 1
ATOM 656 C C . VAL A 1 86 ? -13.741 -6.680 9.966 1.00 98.31 86 VAL A C 1
ATOM 658 O O . VAL A 1 86 ? -13.400 -7.540 10.785 1.00 98.31 86 VAL A O 1
ATOM 661 N N . LYS A 1 87 ? -13.401 -6.759 8.676 1.00 97.88 87 LYS A N 1
ATOM 662 C CA . LYS A 1 87 ? -12.530 -7.810 8.115 1.00 97.88 87 LYS A CA 1
ATOM 663 C C . LYS A 1 87 ? -11.151 -7.301 7.737 1.00 97.88 87 LYS A C 1
ATOM 665 O O . LYS A 1 87 ? -10.189 -8.066 7.796 1.00 97.88 87 LYS A O 1
ATOM 670 N N . VAL A 1 88 ? -11.060 -6.022 7.387 1.00 98.69 88 VAL A N 1
ATOM 671 C CA . VAL A 1 88 ? -9.812 -5.387 6.974 1.00 98.69 88 VAL A CA 1
ATOM 672 C C . VAL A 1 88 ? -9.592 -4.106 7.772 1.00 98.69 88 VAL A C 1
ATOM 674 O O . VAL A 1 88 ? -10.481 -3.259 7.848 1.00 98.69 88 VAL A O 1
ATOM 677 N N . ILE A 1 89 ? -8.411 -3.969 8.369 1.00 98.88 89 ILE A N 1
ATOM 678 C CA . ILE A 1 89 ? -7.953 -2.718 8.978 1.00 98.88 89 ILE A CA 1
ATOM 679 C C . ILE A 1 89 ? -6.876 -2.131 8.080 1.00 98.88 89 ILE A C 1
ATOM 681 O O . ILE A 1 89 ? -5.853 -2.770 7.843 1.00 98.88 89 ILE A O 1
ATOM 685 N N . ASN A 1 90 ? -7.098 -0.910 7.610 1.00 98.88 90 ASN A N 1
ATOM 686 C CA . ASN A 1 90 ? -6.171 -0.183 6.761 1.00 98.88 90 ASN A CA 1
ATOM 687 C C . ASN A 1 90 ? -5.442 0.910 7.546 1.00 98.88 90 ASN A C 1
ATOM 689 O O . ASN A 1 90 ? -6.048 1.719 8.256 1.00 98.88 90 ASN A O 1
ATOM 693 N N . CYS A 1 91 ? -4.124 0.932 7.389 1.00 98.75 91 CYS A N 1
ATOM 694 C CA . CYS A 1 91 ? -3.209 1.848 8.055 1.00 98.75 91 CYS A CA 1
ATOM 695 C C . CYS A 1 91 ? -2.516 2.728 7.003 1.00 98.75 91 CYS A C 1
ATOM 697 O O . CYS A 1 91 ? -1.448 2.361 6.506 1.00 98.75 91 CYS A O 1
ATOM 699 N N . PRO A 1 92 ? -3.120 3.869 6.625 1.00 98.50 92 PRO A N 1
ATOM 700 C CA . PRO A 1 92 ? -2.592 4.715 5.566 1.00 98.50 92 PRO A CA 1
ATOM 701 C C . PRO A 1 92 ? -1.411 5.595 6.004 1.00 98.50 92 PRO A C 1
ATOM 703 O O . PRO A 1 92 ? -1.439 6.230 7.062 1.00 98.50 92 PRO A O 1
ATOM 706 N N . ASP A 1 93 ? -0.427 5.742 5.115 1.00 98.38 93 ASP A N 1
ATOM 707 C CA . ASP A 1 93 ? 0.475 6.895 5.095 1.00 98.38 93 ASP A CA 1
ATOM 708 C C . ASP A 1 93 ? -0.125 8.000 4.217 1.00 98.38 93 ASP A C 1
ATOM 710 O O . ASP A 1 93 ? 0.259 8.193 3.062 1.00 98.38 93 ASP A O 1
ATOM 714 N N . THR A 1 94 ? -1.123 8.700 4.769 1.00 96.75 94 THR A N 1
ATOM 715 C CA . THR A 1 94 ? -1.972 9.665 4.047 1.00 96.75 94 THR A CA 1
ATOM 716 C C .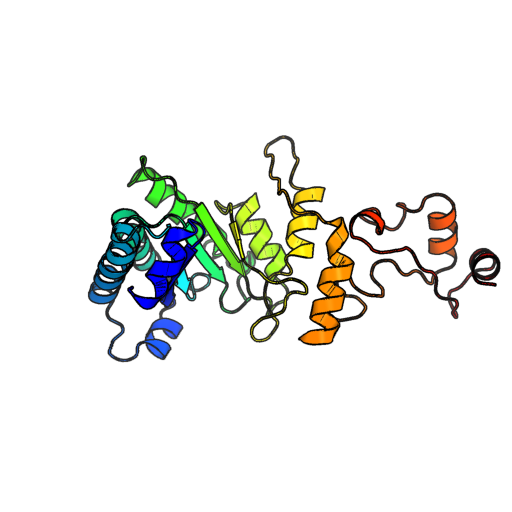 THR A 1 94 ? -1.187 10.806 3.396 1.00 96.75 94 THR A C 1
ATOM 718 O O . THR A 1 94 ? -1.602 11.322 2.359 1.00 96.75 94 THR A O 1
ATOM 721 N N . ILE A 1 95 ? -0.062 11.213 3.989 1.00 94.88 95 ILE A N 1
ATOM 722 C CA . ILE A 1 95 ? 0.750 12.345 3.513 1.00 94.88 95 ILE A CA 1
ATOM 723 C C . ILE A 1 95 ? 1.982 11.872 2.729 1.00 94.88 95 ILE A C 1
ATOM 725 O O . ILE A 1 95 ? 2.676 12.698 2.157 1.00 94.88 95 ILE A O 1
ATOM 729 N N . GLY A 1 96 ? 2.253 10.564 2.670 1.00 95.81 96 GLY A N 1
ATOM 730 C CA . GLY A 1 96 ? 3.376 10.014 1.905 1.00 95.81 96 GLY A CA 1
ATOM 731 C C . GLY A 1 96 ? 4.741 10.421 2.451 1.00 95.81 96 GLY A C 1
ATOM 732 O O . GLY A 1 96 ? 5.678 10.645 1.679 1.00 95.81 96 GLY A O 1
ATOM 733 N N . GLY A 1 97 ? 4.815 10.596 3.773 1.00 95.12 97 GLY A N 1
ATOM 734 C CA . GLY A 1 97 ? 5.977 11.126 4.476 1.00 95.12 97 GLY A CA 1
ATOM 735 C C . GLY A 1 97 ? 6.539 10.206 5.556 1.00 95.12 97 GLY A C 1
ATOM 736 O O . GLY A 1 97 ? 7.543 10.569 6.166 1.00 95.12 97 GLY A O 1
ATOM 737 N N . ALA A 1 98 ? 5.919 9.047 5.801 1.00 97.25 98 ALA A N 1
ATOM 738 C CA . ALA A 1 98 ? 6.401 8.118 6.815 1.00 97.25 98 ALA A CA 1
ATOM 739 C C . ALA A 1 98 ? 7.777 7.566 6.431 1.00 97.25 98 ALA A C 1
ATOM 741 O O . ALA A 1 98 ? 8.045 7.297 5.258 1.00 97.25 98 ALA A O 1
ATOM 742 N N . CYS A 1 99 ? 8.656 7.376 7.409 1.00 97.00 99 CYS A N 1
ATOM 743 C CA . CYS A 1 99 ? 10.023 6.934 7.163 1.00 97.00 99 CYS A CA 1
ATOM 744 C C . CYS A 1 99 ? 10.571 6.143 8.352 1.00 97.00 99 CYS A C 1
ATOM 746 O O . CYS A 1 99 ? 10.366 6.512 9.504 1.00 97.00 99 CYS A O 1
ATOM 748 N N . GLU A 1 100 ? 11.375 5.108 8.097 1.00 96.12 100 GLU A N 1
ATOM 749 C CA . GLU A 1 100 ? 12.045 4.342 9.161 1.00 96.12 100 GLU A CA 1
ATOM 750 C C . GLU A 1 100 ? 12.916 5.206 10.086 1.00 96.12 100 GLU A C 1
ATOM 752 O O . GLU A 1 100 ? 13.171 4.841 11.233 1.00 96.12 100 GLU A O 1
ATOM 757 N N . ARG A 1 101 ? 13.333 6.393 9.624 1.00 96.50 101 ARG A N 1
ATOM 758 C CA . ARG A 1 101 ? 14.060 7.384 10.434 1.00 96.50 101 ARG A CA 1
ATOM 759 C C . ARG A 1 101 ? 13.253 7.919 11.619 1.00 96.50 101 ARG A C 1
ATOM 761 O O . ARG A 1 101 ? 13.839 8.521 12.515 1.00 96.50 101 ARG A O 1
ATOM 768 N N . GLU A 1 102 ? 11.946 7.684 11.647 1.00 95.12 102 GLU A N 1
ATOM 769 C CA . GLU A 1 102 ? 11.068 7.957 12.787 1.00 95.12 102 GLU A CA 1
ATOM 770 C C . GLU A 1 102 ? 11.245 6.932 13.928 1.00 95.12 102 GLU A C 1
ATOM 772 O O . GLU A 1 102 ? 10.690 7.115 15.012 1.00 95.12 102 GLU A O 1
ATOM 777 N N . ASN A 1 103 ? 12.060 5.886 13.731 1.00 94.44 103 ASN A N 1
ATOM 778 C CA . ASN A 1 103 ? 12.380 4.845 14.712 1.00 94.44 103 ASN A CA 1
ATOM 779 C C . ASN A 1 103 ? 11.111 4.185 15.281 1.00 94.44 103 ASN A C 1
ATOM 781 O O . ASN A 1 103 ? 10.316 3.618 14.533 1.00 94.44 103 ASN A O 1
ATOM 785 N N . ASP A 1 104 ? 10.894 4.266 16.596 1.00 92.38 104 ASP A N 1
ATOM 786 C CA . ASP A 1 104 ? 9.738 3.666 17.270 1.00 92.38 104 ASP A CA 1
ATOM 787 C C . ASP A 1 104 ? 8.393 4.270 16.848 1.00 92.38 104 ASP A C 1
ATOM 789 O O . ASP A 1 104 ? 7.359 3.619 17.026 1.00 92.38 104 ASP A O 1
ATOM 793 N N . ASN A 1 105 ? 8.411 5.475 16.265 1.00 92.69 105 ASN A N 1
ATOM 794 C CA . ASN A 1 105 ? 7.224 6.150 15.744 1.00 92.69 105 ASN A CA 1
ATOM 795 C C . ASN A 1 105 ? 6.894 5.750 14.303 1.00 92.69 105 ASN A C 1
ATOM 797 O O . ASN A 1 105 ? 5.812 6.086 13.823 1.00 92.69 105 ASN A O 1
ATOM 801 N N . TYR A 1 106 ? 7.780 5.015 13.622 1.00 97.88 106 TYR A N 1
ATOM 802 C CA . TYR A 1 106 ? 7.524 4.573 12.258 1.00 97.88 106 TYR A CA 1
ATOM 803 C C . TYR A 1 106 ? 6.250 3.724 12.196 1.00 97.88 106 TYR A C 1
ATOM 805 O O . TYR A 1 106 ? 6.065 2.769 12.960 1.00 97.88 106 TYR A O 1
ATOM 813 N N . PHE A 1 107 ? 5.359 4.064 11.264 1.00 98.06 107 PHE A N 1
ATOM 814 C CA . PHE A 1 107 ? 3.995 3.540 11.252 1.00 98.06 107 PHE A CA 1
ATOM 815 C C . PHE A 1 107 ? 3.928 2.007 11.185 1.00 98.06 107 PHE A C 1
ATOM 817 O O . PHE A 1 107 ? 3.073 1.421 11.844 1.00 98.06 107 PHE A O 1
ATOM 824 N N . VAL A 1 108 ? 4.862 1.343 10.491 1.00 98.38 108 VAL A N 1
ATOM 825 C CA . VAL A 1 108 ? 4.926 -0.129 10.413 1.00 98.38 108 VAL A CA 1
ATOM 826 C C . VAL A 1 108 ? 5.159 -0.761 11.789 1.00 98.38 108 VAL A C 1
ATOM 828 O O . VAL A 1 108 ? 4.539 -1.775 12.115 1.00 98.38 108 VAL A O 1
ATOM 831 N N . LYS A 1 109 ? 5.982 -0.144 12.652 1.00 98.00 109 LYS A N 1
ATOM 832 C CA . LYS A 1 109 ? 6.184 -0.618 14.033 1.00 98.00 109 LYS A CA 1
ATOM 833 C C . LYS A 1 109 ? 4.897 -0.499 14.840 1.00 98.00 109 LYS A C 1
ATOM 835 O O . LYS A 1 109 ? 4.547 -1.420 15.576 1.00 98.00 109 LYS A O 1
ATOM 840 N N . ASN A 1 110 ? 4.160 0.594 14.660 1.00 97.94 110 ASN A N 1
ATOM 841 C CA . ASN A 1 110 ? 2.855 0.763 15.290 1.00 97.94 110 ASN A CA 1
ATOM 842 C C . ASN A 1 110 ? 1.816 -0.220 14.734 1.00 97.94 110 ASN A C 1
ATOM 844 O O . ASN A 1 110 ? 1.034 -0.760 15.510 1.00 97.94 110 ASN A O 1
ATOM 848 N N . MET A 1 111 ? 1.837 -0.520 13.427 1.00 98.56 111 MET A N 1
ATOM 849 C CA . MET A 1 111 ? 0.971 -1.547 12.825 1.00 98.56 111 MET A CA 1
ATOM 850 C C . MET A 1 111 ? 1.208 -2.909 13.470 1.00 98.56 111 MET A C 1
ATOM 852 O O . MET A 1 111 ? 0.250 -3.564 13.864 1.00 98.56 111 MET A O 1
ATOM 856 N N . ALA A 1 112 ? 2.470 -3.317 13.630 1.00 98.50 112 ALA A N 1
ATOM 857 C CA . ALA A 1 112 ? 2.810 -4.582 14.276 1.00 98.50 112 ALA A CA 1
ATOM 858 C C . ALA A 1 112 ? 2.313 -4.638 15.732 1.00 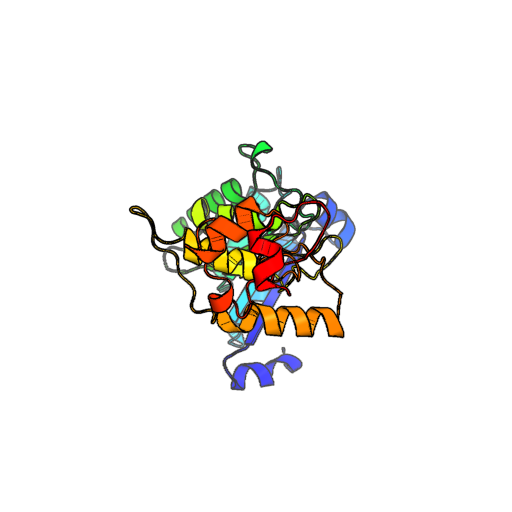98.50 112 ALA A C 1
ATOM 860 O O . ALA A 1 112 ? 1.696 -5.622 16.136 1.00 98.50 112 ALA A O 1
ATOM 861 N N . LYS A 1 113 ? 2.507 -3.560 16.509 1.00 98.44 113 LYS A N 1
ATOM 862 C CA . LYS A 1 113 ? 2.004 -3.466 17.892 1.00 98.44 113 LYS A CA 1
ATOM 863 C C . LYS A 1 113 ? 0.474 -3.576 17.949 1.00 98.44 113 LYS A C 1
ATOM 865 O O . LYS A 1 113 ? -0.046 -4.366 18.734 1.00 98.44 113 LYS A O 1
ATOM 870 N N . HIS A 1 114 ? -0.247 -2.831 17.108 1.00 98.69 114 HIS A N 1
ATOM 871 C CA . HIS A 1 114 ? -1.708 -2.911 17.041 1.00 98.69 114 HIS A CA 1
ATOM 872 C C . HIS A 1 114 ? -2.191 -4.305 16.620 1.00 98.69 114 HIS A C 1
ATOM 874 O O . HIS A 1 114 ? -3.132 -4.822 17.218 1.00 98.69 114 HIS A O 1
ATOM 880 N N . ALA A 1 115 ? -1.532 -4.944 15.650 1.00 98.69 115 ALA A N 1
ATOM 881 C CA . ALA A 1 115 ? -1.866 -6.299 15.220 1.00 98.69 115 ALA A CA 1
ATOM 882 C C . ALA A 1 115 ? -1.748 -7.323 16.350 1.00 98.69 115 ALA A C 1
ATOM 884 O O . ALA A 1 115 ? -2.664 -8.123 16.536 1.00 98.69 115 ALA A O 1
ATOM 885 N N . GLU A 1 116 ? -0.681 -7.260 17.147 1.00 98.62 116 GLU A N 1
ATOM 886 C CA . GLU A 1 116 ? -0.509 -8.149 18.299 1.00 98.62 116 GLU A CA 1
ATOM 887 C C . GLU A 1 116 ? -1.551 -7.895 19.397 1.00 98.62 116 GLU A C 1
ATOM 889 O O . GLU A 1 116 ? -2.106 -8.850 19.946 1.00 98.62 116 GLU A O 1
ATOM 894 N N . ILE A 1 117 ? -1.880 -6.629 19.683 1.00 98.75 117 ILE A N 1
ATOM 895 C CA . ILE A 1 117 ? -2.943 -6.281 20.641 1.00 98.75 117 ILE A CA 1
ATOM 896 C C . ILE A 1 117 ? -4.285 -6.861 20.180 1.00 98.75 117 ILE A C 1
ATOM 898 O O . ILE A 1 117 ? -4.938 -7.582 20.936 1.00 98.75 117 ILE A O 1
ATOM 902 N N . ILE A 1 118 ? -4.675 -6.604 18.929 1.00 98.75 118 ILE A N 1
ATOM 903 C CA . ILE A 1 118 ? -5.950 -7.076 18.379 1.00 98.75 118 ILE A CA 1
ATOM 904 C C . ILE A 1 118 ? -6.002 -8.604 18.340 1.00 98.75 118 ILE A C 1
ATOM 906 O O . ILE A 1 118 ? -7.005 -9.185 18.742 1.00 98.75 118 ILE A O 1
ATOM 910 N N . LYS A 1 119 ? -4.921 -9.273 17.931 1.00 98.50 119 LYS A N 1
ATOM 911 C CA . LYS A 1 119 ? -4.845 -10.739 17.917 1.00 98.50 119 LYS A CA 1
ATOM 912 C C . LYS A 1 119 ? -4.974 -11.343 19.316 1.00 98.50 119 LYS A C 1
ATOM 914 O O . LYS A 1 119 ? -5.605 -12.384 19.473 1.00 98.50 119 LYS A O 1
ATOM 919 N N . LYS A 1 120 ? -4.388 -10.704 20.332 1.00 98.56 120 LYS A N 1
ATOM 920 C CA . LYS A 1 120 ? -4.479 -11.148 21.729 1.00 98.56 120 LYS A CA 1
ATOM 921 C C . LYS A 1 120 ? -5.890 -10.986 22.296 1.00 98.56 120 LYS A C 1
ATOM 923 O O . LYS A 1 120 ? -6.346 -11.854 23.034 1.00 98.56 120 LYS A O 1
ATOM 928 N N . GLU A 1 121 ? -6.557 -9.877 21.993 1.00 98.56 121 GLU A N 1
ATOM 929 C CA . GLU A 1 121 ? -7.882 -9.555 22.540 1.00 98.56 121 GLU A CA 1
ATOM 930 C C . GLU A 1 121 ? -9.031 -10.213 21.768 1.00 98.56 121 GLU A C 1
ATOM 932 O O . GLU A 1 121 ? -10.064 -10.532 22.352 1.00 98.56 121 GLU A O 1
ATOM 937 N N . PHE A 1 122 ? -8.840 -10.460 20.471 1.00 98.25 122 PHE A N 1
ATOM 938 C CA . PHE A 1 122 ? -9.827 -11.059 19.576 1.00 98.25 122 PHE A CA 1
ATOM 939 C C . PHE A 1 122 ? -9.238 -12.274 18.833 1.00 98.25 122 PHE A C 1
ATOM 941 O O . PHE A 1 122 ? -9.181 -12.265 17.601 1.00 98.25 122 PHE A O 1
ATOM 948 N N . PRO A 1 123 ? -8.817 -13.340 19.541 1.00 97.38 123 PRO A N 1
ATOM 949 C CA . PRO A 1 123 ? -8.111 -14.476 18.934 1.00 97.38 123 PRO A CA 1
ATOM 950 C C . PRO A 1 123 ? -8.933 -15.217 17.868 1.00 97.38 123 PRO A C 1
ATOM 952 O O . PRO A 1 123 ? -8.366 -15.780 16.935 1.00 97.38 123 PRO A O 1
ATOM 955 N N . ASP A 1 124 ? -10.265 -15.168 17.963 1.00 97.31 124 ASP A N 1
ATOM 956 C CA . ASP A 1 124 ? -11.185 -15.803 17.008 1.00 97.31 124 ASP A CA 1
ATOM 957 C C . ASP A 1 124 ? -11.498 -14.922 15.782 1.00 97.31 124 ASP A C 1
ATOM 959 O O . ASP A 1 124 ? -12.280 -15.300 14.903 1.00 97.31 124 ASP A O 1
ATOM 963 N N . ARG A 1 125 ? -10.929 -13.711 15.709 1.00 96.19 125 ARG A N 1
ATOM 964 C CA . ARG A 1 125 ? -11.117 -12.783 14.590 1.00 96.19 125 ARG A CA 1
ATOM 965 C C . ARG A 1 125 ? -9.879 -12.788 13.703 1.00 96.19 125 ARG A C 1
ATOM 967 O O . ARG A 1 125 ? -8.820 -12.301 14.080 1.00 96.19 125 ARG A O 1
ATOM 974 N N . ASN A 1 126 ? -10.040 -13.280 12.479 1.00 95.62 126 ASN A N 1
ATOM 975 C CA . ASN A 1 126 ? -9.018 -13.131 11.451 1.00 95.62 126 ASN A CA 1
ATOM 976 C C . ASN A 1 126 ? -9.162 -11.764 10.768 1.00 95.62 126 ASN A C 1
ATOM 978 O O . ASN A 1 126 ? -10.126 -11.551 10.029 1.00 95.62 126 ASN A O 1
ATOM 982 N N . ILE A 1 127 ? -8.225 -10.855 11.041 1.00 98.31 127 ILE A N 1
ATOM 983 C CA . ILE A 1 127 ? -8.190 -9.499 10.484 1.00 98.31 127 ILE A CA 1
ATOM 984 C C . ILE A 1 127 ? -7.070 -9.404 9.453 1.00 98.31 127 ILE A C 1
ATOM 986 O O . ILE A 1 127 ? -5.917 -9.724 9.747 1.00 98.31 127 ILE A O 1
ATOM 990 N N . ILE A 1 128 ? -7.403 -8.927 8.255 1.00 98.62 128 ILE A N 1
ATOM 991 C CA . ILE A 1 128 ? -6.411 -8.575 7.240 1.00 98.62 128 ILE A CA 1
ATOM 992 C C . ILE A 1 128 ? -5.924 -7.158 7.533 1.00 98.62 128 ILE A C 1
ATOM 994 O O . ILE A 1 128 ? -6.716 -6.222 7.612 1.00 98.62 128 ILE A O 1
ATOM 998 N N . TRP A 1 129 ? -4.614 -6.997 7.677 1.00 98.88 129 TRP A N 1
ATOM 999 C CA . TRP A 1 129 ? -3.996 -5.680 7.770 1.00 98.88 129 TRP A CA 1
ATOM 1000 C C . TRP A 1 129 ? -3.661 -5.177 6.368 1.00 98.88 129 TRP A C 1
ATOM 1002 O O . TRP A 1 129 ? -3.083 -5.912 5.561 1.00 98.88 129 TRP A O 1
ATOM 1012 N N . SER A 1 130 ? -4.035 -3.936 6.088 1.00 98.88 130 SER A N 1
ATOM 1013 C CA . SER A 1 130 ? -3.834 -3.255 4.815 1.00 98.88 130 SER A CA 1
ATOM 1014 C C . SER A 1 130 ? -2.931 -2.037 4.994 1.00 98.88 130 SER A C 1
ATOM 1016 O O . SER A 1 130 ? -2.976 -1.366 6.029 1.00 98.88 130 SER A O 1
ATOM 1018 N N . ALA A 1 131 ? -2.095 -1.771 3.993 1.00 98.75 131 ALA A N 1
ATOM 1019 C CA . ALA A 1 131 ? -1.279 -0.568 3.903 1.00 98.75 131 ALA A CA 1
ATOM 1020 C C . ALA A 1 131 ? -1.680 0.250 2.672 1.00 98.75 131 ALA A C 1
ATOM 1022 O O . ALA A 1 131 ? -1.838 -0.300 1.581 1.00 98.75 131 ALA A O 1
ATOM 1023 N N . HIS A 1 132 ? -1.793 1.565 2.847 1.00 98.81 132 HIS A N 1
ATOM 1024 C CA . HIS A 1 132 ? -2.129 2.519 1.792 1.00 98.81 132 HIS A CA 1
ATOM 1025 C C . HIS A 1 132 ? -1.153 3.691 1.852 1.00 98.81 132 HIS A C 1
ATOM 1027 O O . HIS A 1 132 ? -1.279 4.567 2.707 1.00 98.81 132 HIS A O 1
ATOM 1033 N N . CYS A 1 133 ? -0.148 3.709 0.982 1.00 98.75 133 CYS A N 1
ATOM 1034 C CA . CYS A 1 133 ? 0.926 4.697 1.067 1.00 98.75 133 CYS A CA 1
ATOM 1035 C C . CYS A 1 133 ? 0.864 5.702 -0.084 1.00 98.75 133 CYS A C 1
ATOM 1037 O O . CYS A 1 133 ? 0.901 5.320 -1.258 1.00 98.75 133 CYS A O 1
ATOM 1039 N N . HIS A 1 134 ? 0.832 6.990 0.261 1.00 98.75 134 HIS A N 1
ATOM 1040 C CA . HIS A 1 134 ? 1.071 8.074 -0.689 1.00 98.75 134 HIS A CA 1
ATOM 1041 C C . HIS A 1 134 ? 2.569 8.279 -0.946 1.00 98.75 134 HIS A C 1
ATOM 1043 O O . HIS A 1 134 ? 3.416 7.770 -0.212 1.00 98.75 134 HIS A O 1
ATOM 1049 N N . ASN A 1 135 ? 2.901 9.009 -2.013 1.00 98.38 135 ASN A N 1
ATOM 1050 C CA . ASN A 1 135 ? 4.254 9.057 -2.569 1.00 98.38 135 ASN A CA 1
ATOM 1051 C C . ASN A 1 135 ? 4.936 10.435 -2.525 1.00 98.38 135 ASN A C 1
ATOM 1053 O O . ASN A 1 135 ? 5.845 10.690 -3.313 1.00 98.38 135 ASN A O 1
ATOM 1057 N N . ASP A 1 136 ? 4.519 11.335 -1.636 1.00 98.38 136 ASP A N 1
ATOM 1058 C CA . ASP A 1 136 ? 5.013 12.719 -1.579 1.00 98.38 136 ASP A CA 1
ATOM 1059 C C . ASP A 1 136 ? 6.536 12.828 -1.378 1.00 98.38 136 ASP A C 1
ATOM 1061 O O . ASP A 1 136 ? 7.161 13.713 -1.963 1.00 98.38 136 ASP A O 1
ATOM 1065 N N . LEU A 1 137 ? 7.153 11.902 -0.634 1.00 97.69 137 LEU A N 1
ATOM 1066 C CA . LEU A 1 137 ? 8.615 11.802 -0.494 1.00 97.69 137 LEU A CA 1
ATOM 1067 C C . LEU A 1 137 ? 9.259 10.701 -1.353 1.00 97.69 137 LEU A C 1
ATOM 1069 O O . LEU A 1 137 ? 10.446 10.418 -1.202 1.00 97.69 137 LEU A O 1
ATOM 1073 N N . GLY A 1 138 ? 8.506 10.066 -2.254 1.00 97.69 138 GLY A N 1
ATOM 1074 C CA . GLY A 1 138 ? 9.004 8.950 -3.067 1.00 97.69 138 GLY A CA 1
ATOM 1075 C C . GLY A 1 138 ? 9.124 7.615 -2.318 1.00 97.69 138 GLY A C 1
ATOM 1076 O O . GLY A 1 138 ? 9.767 6.698 -2.824 1.00 97.69 138 GLY A O 1
ATOM 1077 N N . LEU A 1 139 ? 8.524 7.504 -1.127 1.00 98.19 139 LEU A N 1
ATOM 1078 C CA . LEU A 1 139 ? 8.657 6.350 -0.227 1.00 98.19 139 LEU A CA 1
ATOM 1079 C C . LEU A 1 139 ? 7.478 5.365 -0.302 1.00 98.19 139 LEU A C 1
ATOM 1081 O O . LEU A 1 139 ? 7.446 4.398 0.452 1.00 98.19 139 LEU A O 1
ATOM 1085 N N . ALA A 1 140 ? 6.499 5.562 -1.196 1.00 98.62 140 ALA A N 1
ATOM 1086 C CA . ALA A 1 140 ? 5.266 4.767 -1.179 1.00 98.62 140 ALA A CA 1
ATOM 1087 C C . ALA A 1 140 ? 5.502 3.266 -1.393 1.00 98.62 140 ALA A C 1
ATOM 1089 O O . ALA A 1 140 ? 4.898 2.443 -0.705 1.00 98.62 140 ALA A O 1
ATOM 1090 N N . LEU A 1 141 ? 6.375 2.912 -2.346 1.00 98.62 141 LEU A N 1
ATOM 1091 C CA . LEU A 1 141 ? 6.737 1.518 -2.615 1.00 98.62 141 LEU A CA 1
ATOM 1092 C C . LEU A 1 141 ? 7.440 0.899 -1.405 1.00 98.62 141 LEU A C 1
ATOM 1094 O O . LEU A 1 141 ? 7.035 -0.166 -0.953 1.00 98.62 141 LEU A O 1
ATOM 1098 N N . GLU A 1 142 ? 8.469 1.575 -0.888 1.00 98.38 142 GLU A N 1
ATOM 1099 C CA . GLU A 1 142 ? 9.252 1.111 0.261 1.00 98.38 142 GLU A CA 1
ATOM 1100 C C . GLU A 1 142 ? 8.355 0.911 1.484 1.00 98.38 142 GLU A C 1
ATOM 1102 O O . GLU A 1 142 ? 8.283 -0.194 2.007 1.00 98.38 142 GLU A O 1
ATOM 1107 N N . ASN A 1 143 ? 7.561 1.915 1.859 1.00 98.69 143 ASN A N 1
ATOM 1108 C CA . ASN A 1 143 ? 6.639 1.831 2.991 1.00 98.69 143 ASN A CA 1
ATOM 1109 C C . ASN A 1 143 ? 5.596 0.715 2.829 1.00 98.69 143 ASN A C 1
ATOM 1111 O O . ASN A 1 143 ? 5.294 0.011 3.794 1.00 98.69 143 ASN A O 1
ATOM 1115 N N . SER A 1 144 ? 5.074 0.512 1.615 1.00 98.81 144 SER A N 1
ATOM 1116 C CA . SER A 1 144 ? 4.134 -0.581 1.338 1.00 98.81 144 SER A CA 1
ATOM 1117 C C . SER A 1 144 ? 4.797 -1.949 1.501 1.00 98.81 144 SER A C 1
ATOM 1119 O O . SER A 1 144 ? 4.191 -2.863 2.058 1.00 98.81 144 SER A O 1
ATOM 1121 N N . MET A 1 145 ? 6.039 -2.110 1.033 1.00 98.56 145 MET A N 1
ATOM 1122 C CA . MET A 1 145 ? 6.775 -3.367 1.176 1.00 98.56 145 MET A CA 1
ATOM 1123 C C . MET A 1 145 ? 7.197 -3.593 2.628 1.00 98.56 145 MET A C 1
ATOM 1125 O O . MET A 1 145 ? 6.945 -4.669 3.155 1.00 98.56 145 MET A O 1
ATOM 1129 N N . ASN A 1 146 ? 7.702 -2.584 3.329 1.00 98.50 146 ASN A N 1
ATOM 1130 C CA . ASN A 1 146 ? 8.017 -2.683 4.753 1.00 98.50 146 ASN A CA 1
ATOM 1131 C C . ASN A 1 146 ? 6.792 -3.116 5.570 1.00 98.50 146 ASN A C 1
ATOM 1133 O O . ASN A 1 146 ? 6.895 -3.990 6.427 1.00 98.50 146 ASN A O 1
ATOM 1137 N N . ALA A 1 147 ? 5.600 -2.597 5.255 1.00 98.69 147 ALA A N 1
ATOM 1138 C CA . ALA A 1 147 ? 4.367 -3.036 5.903 1.00 98.69 147 ALA A CA 1
ATOM 1139 C C . ALA A 1 147 ? 4.054 -4.532 5.682 1.00 98.69 147 ALA A C 1
ATOM 1141 O O . ALA A 1 147 ? 3.462 -5.154 6.564 1.00 98.69 147 ALA A O 1
ATOM 1142 N N . VAL A 1 148 ? 4.445 -5.116 4.542 1.00 98.56 148 VAL A N 1
ATOM 1143 C CA . VAL A 1 148 ? 4.252 -6.543 4.212 1.00 98.56 148 VAL A CA 1
ATOM 1144 C C . VAL A 1 148 ? 5.344 -7.432 4.814 1.00 98.56 148 VAL A C 1
ATOM 1146 O O . VAL A 1 148 ? 5.037 -8.481 5.388 1.00 98.56 148 VAL A O 1
ATOM 1149 N N . PHE A 1 149 ? 6.608 -7.040 4.638 1.00 97.62 149 PHE A N 1
ATOM 1150 C CA . PHE A 1 149 ? 7.780 -7.849 4.973 1.00 97.62 149 PHE A CA 1
ATOM 1151 C C . PHE A 1 149 ? 8.164 -7.735 6.452 1.00 97.62 149 PHE A C 1
ATOM 1153 O O . PHE A 1 149 ? 8.435 -8.762 7.073 1.00 97.62 149 PHE A O 1
ATOM 1160 N N . ASP A 1 150 ? 8.103 -6.529 7.020 1.00 96.88 150 ASP A N 1
ATOM 1161 C CA . ASP A 1 150 ? 8.451 -6.244 8.420 1.00 96.88 150 ASP A CA 1
ATOM 1162 C C . ASP A 1 150 ? 7.225 -5.958 9.299 1.00 96.88 150 ASP A C 1
ATOM 1164 O O . ASP A 1 150 ? 7.334 -5.829 10.523 1.00 96.88 150 ASP A O 1
ATOM 1168 N N . GLY A 1 151 ? 6.053 -5.841 8.676 1.00 97.62 151 GLY A N 1
ATOM 1169 C CA . GLY A 1 151 ? 4.777 -5.588 9.325 1.00 97.62 151 GLY A CA 1
ATOM 1170 C C . GLY A 1 151 ? 3.746 -6.702 9.109 1.00 97.62 151 GLY A C 1
ATOM 1171 O O . GLY A 1 151 ? 4.026 -7.755 8.529 1.00 97.62 151 GLY A O 1
ATOM 1172 N N . PRO A 1 152 ? 2.513 -6.481 9.593 1.00 98.25 152 PRO A N 1
ATOM 1173 C CA . PRO A 1 152 ? 1.445 -7.470 9.512 1.00 98.25 152 PRO A CA 1
ATOM 1174 C C . PRO A 1 152 ? 0.684 -7.445 8.176 1.00 98.25 152 PRO A C 1
ATOM 1176 O O . PRO A 1 152 ? -0.244 -8.236 8.004 1.00 98.25 152 PRO A O 1
ATOM 1179 N N . ALA A 1 153 ? 1.004 -6.534 7.247 1.00 98.69 153 ALA A N 1
ATOM 1180 C CA . ALA A 1 153 ? 0.145 -6.270 6.099 1.00 98.69 153 ALA A CA 1
ATOM 1181 C C . ALA A 1 153 ? 0.071 -7.469 5.145 1.00 98.69 153 ALA A C 1
ATOM 1183 O O . ALA A 1 153 ? 1.075 -8.085 4.779 1.00 98.69 153 ALA A O 1
ATOM 1184 N N . ARG A 1 154 ? -1.149 -7.801 4.727 1.00 98.31 154 ARG A N 1
ATOM 1185 C CA . ARG A 1 154 ? -1.457 -8.819 3.707 1.00 98.31 154 ARG A CA 1
ATOM 1186 C C . ARG A 1 154 ? -2.321 -8.264 2.575 1.00 98.31 154 ARG A C 1
ATOM 1188 O O . ARG A 1 154 ? -2.667 -8.998 1.657 1.00 98.31 154 ARG A O 1
ATOM 1195 N N . GLN A 1 155 ? -2.617 -6.968 2.624 1.00 98.69 155 GLN A N 1
ATOM 1196 C CA . GLN A 1 155 ? -3.225 -6.186 1.559 1.00 98.69 155 GLN A CA 1
ATOM 1197 C C . GLN A 1 155 ? -2.394 -4.912 1.349 1.00 98.69 155 GLN A C 1
ATOM 1199 O O . GLN A 1 155 ? -1.907 -4.315 2.309 1.00 98.69 155 GLN A O 1
ATOM 1204 N N . VAL A 1 156 ? -2.212 -4.518 0.089 1.00 98.69 156 VAL A N 1
ATOM 1205 C CA . VAL A 1 156 ? -1.568 -3.257 -0.301 1.00 98.69 156 VAL A CA 1
ATOM 1206 C C . VAL A 1 156 ? -2.523 -2.523 -1.229 1.00 98.69 156 VAL A C 1
ATOM 1208 O O . VAL A 1 156 ? -2.962 -3.082 -2.235 1.00 98.69 156 VAL A O 1
ATOM 1211 N N . GLU A 1 157 ? -2.836 -1.278 -0.892 1.00 98.75 157 GLU A N 1
ATOM 1212 C CA . GLU A 1 157 ? -3.641 -0.382 -1.711 1.00 98.75 157 GLU A CA 1
ATOM 1213 C C . GLU A 1 157 ? -2.750 0.582 -2.493 1.00 98.75 157 GLU A C 1
ATOM 1215 O O . GLU A 1 157 ? -1.740 1.088 -2.002 1.00 98.75 157 GLU A O 1
ATOM 1220 N N . GLY A 1 158 ? -3.135 0.851 -3.735 1.00 98.31 158 GLY A N 1
ATOM 1221 C CA . GLY A 1 158 ? -2.378 1.715 -4.623 1.00 98.31 158 GLY A CA 1
ATOM 1222 C C . GLY A 1 158 ? -3.067 1.875 -5.965 1.00 98.31 158 GLY A C 1
ATOM 1223 O O . GLY A 1 158 ? -4.234 1.522 -6.136 1.00 98.31 158 GLY A O 1
ATOM 1224 N N . CYS A 1 159 ? -2.339 2.397 -6.946 1.00 98.12 159 CYS A N 1
ATOM 1225 C CA . CYS A 1 159 ? -2.850 2.572 -8.302 1.00 98.12 159 CYS A CA 1
ATOM 1226 C C . CYS A 1 159 ? -1.799 2.180 -9.335 1.00 98.12 159 CYS A C 1
ATOM 1228 O O . CYS A 1 159 ? -0.603 2.364 -9.120 1.00 98.12 159 CYS A O 1
ATOM 1230 N N . ILE A 1 160 ? -2.233 1.681 -10.494 1.00 97.88 160 ILE A N 1
ATOM 1231 C CA . ILE A 1 160 ? -1.311 1.481 -11.618 1.00 97.88 160 ILE A CA 1
ATOM 1232 C C . ILE A 1 160 ? -0.774 2.842 -12.076 1.00 97.88 160 ILE A C 1
ATOM 1234 O O . ILE A 1 160 ? -1.522 3.821 -12.135 1.00 97.88 160 ILE A O 1
ATOM 1238 N N . ASN A 1 161 ? 0.520 2.908 -12.397 1.00 97.56 161 ASN A N 1
ATOM 1239 C CA . ASN A 1 161 ? 1.276 4.144 -12.643 1.00 97.56 161 ASN A CA 1
ATOM 1240 C C . ASN A 1 161 ? 1.371 5.080 -11.421 1.00 97.56 161 ASN A C 1
ATOM 1242 O O . ASN A 1 161 ? 1.831 6.210 -11.569 1.00 97.56 161 ASN A O 1
ATOM 1246 N N . GLY A 1 162 ? 0.925 4.645 -10.239 1.00 97.50 162 GLY A N 1
ATOM 1247 C CA . GLY A 1 162 ? 0.918 5.459 -9.025 1.00 97.50 162 GLY A CA 1
ATOM 1248 C C . GLY A 1 162 ? -0.036 6.654 -9.068 1.00 97.50 162 GLY A C 1
ATOM 1249 O O . GLY A 1 162 ? 0.153 7.593 -8.307 1.00 97.50 162 GLY A O 1
ATOM 1250 N N . VAL A 1 163 ? -1.047 6.670 -9.947 1.00 96.75 163 VAL A N 1
ATOM 1251 C CA . VAL A 1 163 ? -1.986 7.806 -10.014 1.00 96.75 163 VAL A CA 1
ATOM 1252 C C . VAL A 1 163 ? -2.735 7.966 -8.685 1.00 96.75 163 VAL A C 1
ATOM 1254 O O . VAL A 1 163 ? -3.143 6.986 -8.072 1.00 96.75 163 VAL A O 1
ATOM 1257 N N . GLY A 1 164 ? -2.928 9.200 -8.237 1.00 95.25 164 GLY A N 1
ATOM 1258 C CA . GLY A 1 164 ? -3.631 9.510 -6.997 1.00 95.25 164 GLY A CA 1
ATOM 1259 C C . GLY A 1 164 ? -3.505 10.988 -6.652 1.00 95.25 164 GLY A C 1
ATOM 1260 O O . GLY A 1 164 ? -3.034 11.778 -7.470 1.00 95.25 164 GLY A O 1
ATOM 1261 N N . GLU A 1 165 ? -3.904 11.345 -5.436 1.00 94.38 165 GLU A N 1
ATOM 1262 C CA . GLU A 1 165 ? -3.748 12.702 -4.908 1.00 94.38 165 GLU A CA 1
ATOM 1263 C C . GLU A 1 165 ? -2.273 13.130 -4.868 1.00 94.38 165 GLU A C 1
ATOM 1265 O O . GLU A 1 165 ? -1.399 12.345 -4.494 1.00 94.38 165 GLU A O 1
ATOM 1270 N N . ARG A 1 166 ? -2.006 14.405 -5.182 1.00 97.06 166 ARG A N 1
ATOM 1271 C CA . ARG A 1 166 ? -0.676 15.044 -5.097 1.00 97.06 166 ARG A CA 1
ATOM 1272 C C . ARG A 1 166 ? 0.401 14.295 -5.904 1.00 97.06 166 ARG A C 1
ATOM 1274 O O . ARG A 1 166 ? 0.338 14.273 -7.130 1.00 97.06 166 ARG A O 1
ATOM 1281 N N . ALA A 1 167 ? 1.401 13.718 -5.231 1.00 96.94 167 ALA A N 1
ATOM 1282 C CA . ALA A 1 167 ? 2.462 12.911 -5.834 1.00 96.94 167 ALA A CA 1
ATOM 1283 C C . ALA A 1 167 ? 2.025 11.470 -6.155 1.00 96.94 167 ALA A C 1
ATOM 1285 O O . ALA A 1 167 ? 2.793 10.714 -6.753 1.00 96.94 167 ALA A O 1
ATOM 1286 N N . GLY A 1 168 ? 0.800 11.100 -5.777 1.00 97.56 168 GLY A N 1
ATOM 1287 C CA . GLY A 1 168 ? 0.185 9.828 -6.105 1.00 97.56 168 GLY A CA 1
ATOM 1288 C C . GLY A 1 168 ? 0.255 8.783 -4.996 1.00 97.56 168 GLY A C 1
ATOM 1289 O O . GLY A 1 168 ? 0.634 9.063 -3.857 1.00 97.56 168 GLY A O 1
ATOM 1290 N N . ASN A 1 169 ? -0.134 7.568 -5.367 1.00 98.44 169 ASN A N 1
ATOM 1291 C CA . ASN A 1 169 ? -0.166 6.381 -4.516 1.00 98.44 169 ASN A CA 1
ATOM 1292 C C . ASN A 1 169 ? 1.000 5.439 -4.842 1.00 98.44 169 ASN A C 1
ATOM 1294 O O . ASN A 1 169 ? 1.663 5.586 -5.873 1.00 98.44 169 ASN A O 1
ATOM 1298 N N . ALA A 1 170 ? 1.198 4.411 -4.016 1.00 98.56 170 ALA A N 1
ATOM 1299 C CA . ALA A 1 170 ? 2.076 3.290 -4.334 1.00 98.56 170 ALA A CA 1
ATOM 1300 C C . ALA A 1 170 ? 1.754 2.707 -5.734 1.00 98.56 170 ALA A C 1
ATOM 1302 O O . ALA A 1 170 ? 0.607 2.313 -5.991 1.00 98.56 170 ALA A O 1
ATOM 1303 N N . PRO A 1 171 ? 2.732 2.641 -6.661 1.00 98.25 171 PRO A N 1
ATOM 1304 C CA . PRO A 1 171 ? 2.512 2.045 -7.973 1.00 98.25 171 PRO A CA 1
ATOM 1305 C C . PRO A 1 171 ? 2.348 0.524 -7.856 1.00 98.25 171 PRO A C 1
ATOM 1307 O O . PRO A 1 171 ? 3.292 -0.186 -7.491 1.00 98.25 171 PRO A O 1
ATOM 1310 N N . LEU A 1 172 ? 1.158 0.003 -8.165 1.00 98.56 172 LEU A N 1
ATOM 1311 C CA . LEU A 1 172 ? 0.843 -1.416 -7.937 1.00 98.56 172 LEU A CA 1
ATOM 1312 C C . LEU A 1 172 ? 1.704 -2.361 -8.778 1.00 98.56 172 LEU A C 1
ATOM 1314 O O . LEU A 1 172 ? 2.117 -3.409 -8.288 1.00 98.56 172 LEU A O 1
ATOM 1318 N N . GLU A 1 173 ? 2.038 -1.987 -10.013 1.00 98.31 173 GLU A N 1
ATOM 1319 C CA . GLU A 1 173 ? 2.934 -2.777 -10.858 1.00 98.31 173 GLU A CA 1
ATOM 1320 C C . GLU A 1 173 ? 4.335 -2.915 -10.248 1.00 98.31 173 GLU A C 1
ATOM 1322 O O . GLU A 1 173 ? 4.984 -3.944 -10.420 1.00 98.31 173 GLU A O 1
ATOM 1327 N N . GLN A 1 174 ? 4.794 -1.913 -9.493 1.00 98.56 174 GLN A N 1
ATOM 1328 C CA . GLN A 1 174 ? 6.078 -1.977 -8.798 1.00 98.56 174 GLN A CA 1
ATOM 1329 C C . GLN A 1 174 ? 5.980 -2.865 -7.557 1.00 98.56 174 GLN A C 1
ATOM 1331 O O . GLN A 1 174 ? 6.845 -3.714 -7.359 1.00 98.56 174 GLN A O 1
ATOM 1336 N N . CYS A 1 175 ? 4.903 -2.735 -6.774 1.00 98.75 175 CYS A N 1
ATOM 1337 C CA . CYS A 1 175 ? 4.653 -3.569 -5.593 1.00 98.75 175 CYS A CA 1
ATOM 1338 C C . CYS A 1 175 ? 4.575 -5.060 -5.959 1.00 98.75 175 CYS A C 1
ATOM 1340 O O . CYS A 1 175 ? 5.230 -5.897 -5.343 1.00 98.75 175 CYS A O 1
ATOM 1342 N N . VAL A 1 176 ? 3.824 -5.394 -7.014 1.00 98.62 176 VAL A N 1
ATOM 1343 C CA . VAL A 1 176 ? 3.698 -6.772 -7.510 1.00 98.62 176 VAL A CA 1
ATOM 1344 C C . VAL A 1 176 ? 5.045 -7.321 -7.970 1.00 98.62 176 VAL A C 1
ATOM 1346 O O . VAL A 1 176 ? 5.414 -8.434 -7.597 1.00 98.62 176 VAL A O 1
ATOM 1349 N N . MET A 1 177 ? 5.804 -6.550 -8.757 1.00 98.19 177 MET A N 1
ATOM 1350 C CA . MET A 1 177 ? 7.120 -6.996 -9.220 1.00 98.19 177 MET A CA 1
ATOM 1351 C C . MET A 1 177 ? 8.104 -7.176 -8.063 1.00 98.19 177 MET A C 1
ATOM 1353 O O . MET A 1 177 ? 8.882 -8.127 -8.083 1.00 98.19 177 MET A O 1
ATOM 1357 N N . PHE A 1 178 ? 8.040 -6.326 -7.035 1.00 98.25 178 PHE A N 1
ATOM 1358 C CA . PHE A 1 178 ? 8.842 -6.482 -5.824 1.00 98.25 178 PHE A CA 1
ATOM 1359 C C . PHE A 1 178 ? 8.523 -7.807 -5.119 1.00 98.25 178 PHE A C 1
ATOM 1361 O O . PHE A 1 178 ? 9.432 -8.585 -4.837 1.00 98.25 178 PHE A O 1
ATOM 1368 N N . ILE A 1 179 ? 7.242 -8.122 -4.905 1.00 98.19 179 ILE A N 1
ATOM 1369 C CA . ILE A 1 179 ? 6.822 -9.394 -4.293 1.00 98.19 179 ILE A CA 1
ATOM 1370 C C . ILE A 1 179 ? 7.244 -10.588 -5.160 1.00 98.19 179 ILE A C 1
ATOM 1372 O O . ILE A 1 179 ? 7.740 -11.577 -4.631 1.00 98.19 179 ILE A O 1
ATOM 1376 N N . ASN A 1 180 ? 7.129 -10.508 -6.486 1.00 97.12 180 ASN A N 1
ATOM 1377 C CA . ASN A 1 180 ? 7.540 -11.605 -7.369 1.00 97.12 180 ASN A CA 1
ATOM 1378 C C . ASN A 1 180 ? 9.050 -11.882 -7.309 1.00 97.12 180 ASN A C 1
ATOM 1380 O O . ASN A 1 180 ? 9.469 -13.034 -7.413 1.00 97.12 180 ASN A O 1
ATOM 1384 N N . LEU A 1 181 ? 9.866 -10.836 -7.154 1.00 95.75 181 LEU A N 1
ATOM 1385 C CA . LEU A 1 181 ? 11.326 -10.948 -7.116 1.00 95.75 181 LEU A CA 1
ATOM 1386 C C . LEU A 1 181 ? 11.857 -11.310 -5.725 1.00 95.75 181 LEU A C 1
ATOM 1388 O O . LEU A 1 181 ? 12.820 -12.067 -5.619 1.00 95.75 181 LEU A O 1
ATOM 1392 N N . PHE A 1 182 ? 11.238 -10.785 -4.666 1.00 96.31 182 PHE A N 1
ATOM 1393 C CA . PHE A 1 182 ? 11.773 -10.851 -3.303 1.00 96.31 182 PHE A CA 1
ATOM 1394 C C . PHE A 1 182 ? 10.879 -11.598 -2.312 1.00 96.31 182 PHE A C 1
ATOM 1396 O O . PHE A 1 182 ? 11.334 -11.923 -1.222 1.00 96.31 182 PHE A O 1
ATOM 1403 N N . GLY A 1 183 ? 9.638 -11.927 -2.674 1.00 96.44 183 GLY A N 1
ATOM 1404 C CA . GLY A 1 183 ? 8.650 -12.554 -1.790 1.00 96.44 183 GLY A CA 1
ATOM 1405 C C . GLY A 1 183 ? 8.950 -14.004 -1.419 1.00 96.44 183 GLY A C 1
ATOM 1406 O O . GLY A 1 183 ? 8.383 -14.511 -0.455 1.00 96.44 183 GLY A O 1
ATOM 1407 N N . LYS A 1 184 ? 9.859 -14.678 -2.130 1.00 95.31 184 LYS A N 1
ATOM 1408 C CA . LYS A 1 184 ? 10.267 -16.053 -1.829 1.00 95.31 184 LYS A CA 1
ATOM 1409 C C . LYS A 1 184 ? 11.657 -16.078 -1.198 1.00 95.31 184 LYS A C 1
ATOM 1411 O O . LYS A 1 184 ? 12.659 -16.079 -1.909 1.00 95.31 184 LYS A O 1
ATOM 1416 N N . GLN A 1 185 ? 11.706 -16.160 0.128 1.00 92.25 185 GLN A N 1
ATOM 1417 C CA . GLN A 1 185 ? 12.937 -16.363 0.895 1.00 92.25 185 GLN A CA 1
ATOM 1418 C C . GLN A 1 185 ? 12.836 -17.616 1.768 1.00 92.25 185 GLN A C 1
ATOM 1420 O O . GLN A 1 185 ? 11.830 -18.324 1.764 1.00 92.25 185 GLN A O 1
ATOM 1425 N N . LYS A 1 186 ? 13.907 -17.925 2.504 1.00 91.12 186 LYS A N 1
ATOM 1426 C CA . LYS A 1 186 ? 13.929 -19.065 3.429 1.00 91.12 186 LYS A CA 1
ATOM 1427 C C . LYS A 1 186 ? 12.871 -18.937 4.534 1.00 91.12 186 LYS A C 1
ATOM 1429 O O . LYS A 1 186 ? 12.256 -19.938 4.888 1.00 91.12 186 LYS A O 1
ATOM 1434 N N . ASP A 1 187 ? 12.668 -17.723 5.043 1.00 90.94 187 ASP A N 1
ATOM 1435 C CA . ASP A 1 187 ? 11.875 -17.478 6.254 1.00 90.94 187 ASP A CA 1
ATOM 1436 C C . ASP A 1 187 ? 10.430 -17.039 5.963 1.00 90.94 187 ASP A C 1
ATOM 1438 O O . ASP A 1 187 ? 9.594 -17.017 6.864 1.00 90.94 187 ASP A O 1
ATOM 1442 N N . TYR A 1 188 ? 10.108 -16.716 4.708 1.00 91.06 188 TYR A N 1
ATOM 1443 C CA . TYR A 1 188 ? 8.768 -16.300 4.298 1.00 91.06 188 TYR A CA 1
ATOM 1444 C C . TYR A 1 188 ? 8.486 -16.608 2.825 1.00 91.06 188 TYR A C 1
ATOM 1446 O O . TYR A 1 188 ? 9.389 -16.723 1.993 1.00 91.06 188 TYR A O 1
ATOM 1454 N N . HIS A 1 189 ? 7.196 -16.709 2.505 1.00 95.31 189 HIS A N 1
ATOM 1455 C CA . HIS A 1 189 ? 6.705 -16.937 1.151 1.00 95.31 189 HIS A CA 1
ATOM 1456 C C . HIS A 1 189 ? 5.481 -16.059 0.877 1.00 95.31 189 HIS A C 1
ATOM 1458 O O . HIS A 1 189 ? 4.345 -16.441 1.155 1.00 95.31 189 HIS A O 1
ATOM 1464 N N . TYR A 1 190 ? 5.724 -14.875 0.329 1.00 97.31 190 TYR A N 1
ATOM 1465 C CA . TYR A 1 190 ? 4.695 -13.965 -0.155 1.00 97.31 190 TYR A CA 1
ATOM 1466 C C . TYR A 1 190 ? 4.508 -14.139 -1.659 1.00 97.31 190 TYR A C 1
ATOM 1468 O O . TYR A 1 190 ? 5.477 -14.271 -2.406 1.00 97.31 190 TYR A O 1
ATOM 1476 N N . TYR A 1 191 ? 3.253 -14.141 -2.095 1.00 96.81 191 TYR A N 1
ATOM 1477 C CA . TYR A 1 191 ? 2.870 -14.302 -3.491 1.00 96.81 191 TYR A CA 1
ATOM 1478 C C . TYR A 1 191 ? 1.639 -13.451 -3.805 1.00 96.81 191 TYR A C 1
ATOM 1480 O O . TYR A 1 191 ? 0.973 -12.929 -2.912 1.00 96.81 191 TYR A O 1
ATOM 1488 N N . ASN A 1 192 ? 1.364 -13.301 -5.093 1.00 96.81 192 ASN A N 1
ATOM 1489 C CA . ASN A 1 192 ? 0.157 -12.690 -5.625 1.00 96.81 192 ASN A CA 1
ATOM 1490 C C . ASN A 1 192 ? -0.203 -13.394 -6.941 1.00 96.81 192 ASN A C 1
ATOM 1492 O O . ASN A 1 192 ? 0.668 -13.972 -7.589 1.00 96.81 192 ASN A O 1
ATOM 1496 N N . ASP A 1 193 ? -1.465 -13.288 -7.347 1.00 96.62 193 ASP A N 1
ATOM 1497 C CA . ASP A 1 193 ? -1.985 -13.943 -8.554 1.00 96.62 193 ASP A CA 1
ATOM 1498 C C . ASP A 1 193 ? -2.167 -12.956 -9.723 1.00 96.62 193 ASP A C 1
ATOM 1500 O O . ASP A 1 193 ? -2.980 -13.163 -10.627 1.00 96.62 193 ASP A O 1
ATOM 1504 N N . VAL A 1 194 ? -1.443 -11.831 -9.705 1.00 97.75 194 VAL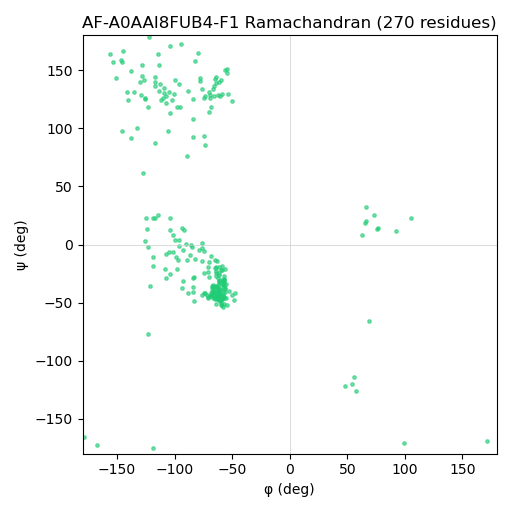 A N 1
ATOM 1505 C CA . VAL A 1 194 ? -1.584 -10.790 -10.726 1.00 97.75 194 VAL A CA 1
ATOM 1506 C C . VAL A 1 194 ? -0.925 -11.242 -12.025 1.00 97.75 194 VAL A C 1
ATOM 1508 O O . VAL A 1 194 ? 0.265 -11.554 -12.075 1.00 97.75 194 VAL A O 1
ATOM 1511 N N . ASN A 1 195 ? -1.685 -11.209 -13.121 1.00 97.56 195 ASN A N 1
ATOM 1512 C CA . ASN A 1 195 ? -1.136 -11.455 -14.450 1.00 97.56 195 ASN A CA 1
ATOM 1513 C C . ASN A 1 195 ? -0.327 -1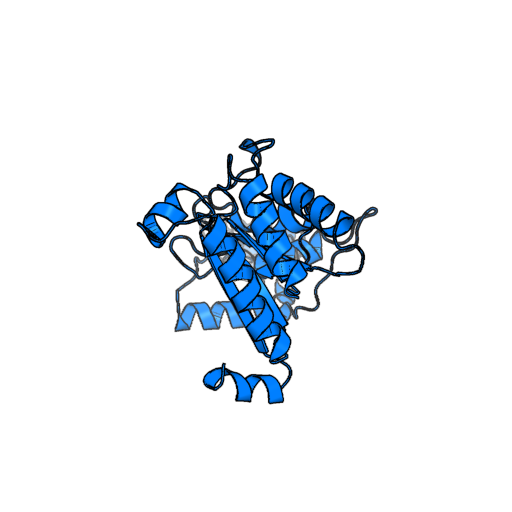0.241 -14.939 1.00 97.56 195 ASN A C 1
ATOM 1515 O O . ASN A 1 195 ? -0.860 -9.307 -15.547 1.00 97.56 195 ASN A O 1
ATOM 1519 N N . ILE A 1 196 ? 0.979 -10.283 -14.681 1.00 98.19 196 ILE A N 1
ATOM 1520 C CA . ILE A 1 196 ? 1.916 -9.194 -14.973 1.00 98.19 196 ILE A CA 1
ATOM 1521 C C . ILE A 1 196 ? 2.081 -8.895 -16.472 1.00 98.19 196 ILE A C 1
ATOM 1523 O O . ILE A 1 196 ? 2.436 -7.770 -16.821 1.00 98.19 196 ILE A O 1
ATOM 1527 N N . ALA A 1 197 ? 1.733 -9.826 -17.372 1.00 98.06 197 ALA A N 1
ATOM 1528 C CA . ALA A 1 197 ? 1.870 -9.646 -18.823 1.00 98.06 197 ALA A CA 1
ATOM 1529 C C . ALA A 1 197 ? 1.034 -8.475 -19.377 1.00 98.06 197 ALA A C 1
ATOM 1531 O O . ALA A 1 197 ? 1.303 -7.960 -20.462 1.00 98.06 197 ALA A O 1
ATOM 1532 N N . HIS A 1 198 ? 0.024 -8.023 -18.628 1.00 97.75 198 HIS A N 1
ATOM 1533 C CA . HIS A 1 198 ? -0.829 -6.901 -19.013 1.00 97.75 198 HIS A CA 1
ATOM 1534 C C . HIS A 1 198 ? -0.355 -5.541 -18.488 1.00 97.75 198 HIS A C 1
ATOM 1536 O O . HIS A 1 198 ? -0.941 -4.524 -18.869 1.00 97.75 198 HIS A O 1
ATOM 1542 N N . PHE A 1 199 ? 0.697 -5.480 -17.663 1.00 98.06 199 PHE A N 1
ATOM 1543 C CA . PHE A 1 199 ? 1.144 -4.236 -17.032 1.00 98.06 199 PHE A CA 1
ATOM 1544 C C . PHE A 1 199 ? 1.417 -3.126 -18.035 1.00 98.06 199 PHE A C 1
ATOM 1546 O O . PHE A 1 199 ? 0.824 -2.055 -17.916 1.00 98.06 199 PHE A O 1
ATOM 1553 N N . LYS A 1 200 ? 2.226 -3.369 -19.073 1.00 96.94 200 LYS A N 1
ATOM 1554 C CA . LYS A 1 200 ? 2.514 -2.336 -20.076 1.00 96.94 200 LYS A CA 1
ATOM 1555 C C . LYS A 1 200 ? 1.250 -1.806 -20.759 1.00 96.94 200 LYS A C 1
ATOM 1557 O O . LYS A 1 200 ? 1.100 -0.592 -20.906 1.00 96.94 200 LYS A O 1
ATOM 1562 N N . THR A 1 201 ? 0.331 -2.696 -21.136 1.00 97.25 201 THR A N 1
ATOM 1563 C CA . THR A 1 201 ? -0.915 -2.333 -21.832 1.00 97.25 201 THR A CA 1
ATOM 1564 C C . THR A 1 201 ? -1.842 -1.513 -20.935 1.00 97.25 201 THR A C 1
ATOM 1566 O O . THR A 1 201 ? -2.344 -0.470 -21.358 1.00 97.25 201 THR A O 1
ATOM 1569 N N . ILE A 1 202 ? -2.036 -1.937 -19.683 1.00 97.50 202 ILE A N 1
ATOM 1570 C CA . ILE A 1 202 ? -2.869 -1.221 -18.705 1.00 97.50 202 ILE A CA 1
ATOM 1571 C C . ILE A 1 202 ? -2.244 0.140 -18.378 1.00 97.50 202 ILE A C 1
ATOM 1573 O O . ILE A 1 202 ? -2.927 1.165 -18.425 1.00 97.50 202 ILE A O 1
ATOM 1577 N N . SER A 1 203 ? -0.933 0.178 -18.132 1.00 97.38 203 SER A N 1
ATOM 1578 C CA . SER A 1 203 ? -0.194 1.417 -17.896 1.00 97.38 203 SER A CA 1
ATOM 1579 C C . SER A 1 203 ? -0.325 2.399 -19.062 1.00 97.38 203 SER A C 1
ATOM 1581 O O . SER A 1 203 ? -0.468 3.600 -18.827 1.00 97.38 203 SER A O 1
ATOM 1583 N N . ASP A 1 204 ? -0.267 1.933 -20.315 1.00 96.25 204 ASP A N 1
ATOM 1584 C CA . ASP A 1 204 ? -0.462 2.767 -21.510 1.00 96.25 204 ASP A CA 1
ATOM 1585 C C . ASP A 1 204 ? -1.895 3.277 -21.637 1.00 96.25 204 ASP A C 1
ATOM 1587 O O . ASP A 1 204 ? -2.099 4.434 -22.004 1.00 96.25 204 ASP A O 1
ATOM 1591 N N . PHE A 1 205 ? -2.885 2.436 -21.334 1.00 97.31 205 PHE A N 1
ATOM 1592 C CA . PHE A 1 205 ? -4.290 2.831 -21.338 1.00 97.31 205 PHE A CA 1
ATOM 1593 C C . PHE A 1 205 ? -4.547 3.966 -20.340 1.00 97.31 205 PHE A C 1
ATOM 1595 O O . PHE A 1 205 ? -5.073 5.011 -20.726 1.00 97.31 205 PHE A O 1
ATOM 1602 N N . ILE A 1 206 ? -4.099 3.804 -19.092 1.00 97.06 206 ILE A N 1
ATOM 1603 C CA . ILE A 1 206 ? -4.207 4.834 -18.048 1.00 97.06 206 ILE A CA 1
ATOM 1604 C C . ILE A 1 206 ? -3.435 6.091 -18.461 1.00 97.06 206 ILE A C 1
ATOM 1606 O O . ILE A 1 206 ? -3.969 7.195 -18.375 1.00 97.06 206 ILE A O 1
ATOM 1610 N N . GLY A 1 207 ? -2.221 5.924 -18.996 1.00 96.00 207 GLY A N 1
ATOM 1611 C CA . GLY A 1 207 ? -1.385 7.022 -19.485 1.00 96.00 207 GLY A CA 1
ATOM 1612 C C . GLY A 1 207 ? -2.059 7.883 -20.556 1.00 96.00 207 GLY A C 1
ATOM 1613 O O . GLY A 1 207 ? -1.874 9.095 -20.586 1.00 96.00 207 GLY A O 1
ATOM 1614 N N . LYS A 1 208 ? -2.867 7.261 -21.423 1.00 95.81 208 LYS A N 1
ATOM 1615 C CA . LYS A 1 208 ? -3.608 7.942 -22.495 1.00 95.81 208 LYS A CA 1
ATOM 1616 C C . LYS A 1 208 ? -4.930 8.559 -22.037 1.00 95.81 208 LYS A C 1
ATOM 1618 O O . LYS A 1 208 ? -5.406 9.479 -22.693 1.00 95.81 208 LYS A O 1
ATOM 1623 N N . ARG A 1 209 ? -5.572 8.013 -20.998 1.00 95.69 209 ARG A N 1
ATOM 1624 C CA . ARG A 1 209 ? -6.950 8.376 -20.606 1.00 95.69 209 ARG A CA 1
ATOM 1625 C C . ARG A 1 209 ? -7.057 9.195 -19.328 1.00 95.69 209 ARG A C 1
ATOM 1627 O O . ARG A 1 209 ? -8.082 9.836 -19.138 1.00 95.69 209 ARG A O 1
ATOM 1634 N N . MET A 1 210 ? -6.044 9.158 -18.472 1.00 93.25 210 MET A N 1
ATOM 1635 C CA . MET A 1 210 ? -6.051 9.843 -17.184 1.00 93.25 210 MET A CA 1
ATOM 1636 C C . MET A 1 210 ? -4.867 10.797 -17.069 1.00 93.25 210 MET A C 1
ATOM 1638 O O . MET A 1 210 ? -5.031 12.000 -17.240 1.00 93.25 210 MET A O 1
ATOM 1642 N N . LEU A 1 211 ? -3.672 10.264 -16.811 1.00 91.75 211 LEU A N 1
ATOM 1643 C CA . LEU A 1 211 ? -2.471 11.056 -16.571 1.00 91.75 211 LEU A CA 1
ATOM 1644 C C . LEU A 1 211 ? -1.272 10.389 -17.237 1.00 91.75 211 LEU A C 1
ATOM 1646 O O . LEU A 1 211 ? -0.978 9.223 -16.968 1.00 91.75 211 LEU A O 1
ATOM 1650 N N . SER A 1 212 ? -0.570 11.133 -18.094 1.00 92.00 212 SER A N 1
ATOM 1651 C CA . SER A 1 212 ? 0.628 10.626 -18.762 1.00 92.00 212 SER A CA 1
ATOM 1652 C C . SER A 1 212 ? 1.705 10.282 -17.736 1.00 92.00 212 SER A C 1
ATOM 1654 O O . SER A 1 212 ? 2.072 11.117 -16.912 1.00 92.00 212 SER A O 1
ATOM 1656 N N . ARG A 1 213 ? 2.259 9.068 -17.821 1.00 93.12 213 ARG A N 1
ATOM 1657 C CA . ARG A 1 213 ? 3.389 8.656 -16.977 1.00 93.12 213 ARG A CA 1
ATOM 1658 C C . ARG A 1 213 ? 4.720 9.151 -17.538 1.00 93.12 213 ARG A C 1
ATOM 1660 O O . ARG A 1 213 ? 4.854 9.390 -18.740 1.00 93.12 213 ARG A O 1
ATOM 1667 N N . GLN A 1 214 ? 5.724 9.239 -16.671 1.00 94.06 214 GLN A N 1
ATOM 1668 C CA . GLN A 1 214 ? 7.087 9.575 -17.072 1.00 94.06 214 GLN A CA 1
ATOM 1669 C C . GLN A 1 214 ? 7.684 8.490 -17.990 1.00 94.06 214 GLN A C 1
ATOM 1671 O O . GLN A 1 214 ? 7.459 7.297 -17.761 1.00 94.06 214 GLN A O 1
ATOM 1676 N N . PRO A 1 215 ? 8.509 8.848 -18.994 1.00 94.25 215 PRO A N 1
ATOM 1677 C CA . PRO A 1 215 ? 9.175 7.856 -19.838 1.00 94.25 215 PRO A CA 1
ATOM 1678 C C . PRO A 1 215 ? 10.051 6.877 -19.050 1.00 94.25 215 PRO A C 1
ATOM 1680 O O . PRO A 1 215 ? 10.170 5.722 -19.442 1.00 94.25 215 PRO A O 1
ATOM 1683 N N . HIS A 1 216 ? 10.646 7.318 -17.942 1.00 94.12 216 HIS A N 1
ATOM 1684 C CA . HIS A 1 216 ? 11.502 6.511 -17.069 1.00 94.12 216 HIS A CA 1
ATOM 1685 C C . HIS A 1 216 ? 10.741 5.868 -15.897 1.00 94.12 216 HIS A C 1
ATOM 1687 O O . HIS A 1 216 ? 11.374 5.392 -14.959 1.00 94.12 216 HIS A O 1
ATOM 1693 N N . HIS A 1 217 ? 9.402 5.849 -15.933 1.00 96.50 217 HIS A N 1
ATOM 1694 C CA . HIS A 1 217 ? 8.605 5.167 -14.914 1.00 96.50 217 HIS A CA 1
ATOM 1695 C C . HIS A 1 217 ? 9.059 3.702 -14.767 1.00 96.50 217 HIS A C 1
ATOM 1697 O O . HIS A 1 217 ? 9.162 3.010 -15.790 1.00 96.50 217 HIS A O 1
ATOM 1703 N N . PRO A 1 218 ? 9.343 3.212 -13.548 1.00 97.06 218 PRO A N 1
ATOM 1704 C CA . PRO A 1 218 ? 9.804 1.843 -13.351 1.00 97.06 218 PRO A CA 1
ATOM 1705 C C . PRO A 1 218 ? 8.839 0.809 -13.938 1.00 97.06 218 PRO A C 1
ATOM 1707 O O . PRO A 1 218 ? 7.628 1.014 -13.976 1.00 97.06 218 PRO A O 1
ATOM 1710 N N . ILE A 1 219 ? 9.385 -0.328 -14.373 1.00 96.88 219 ILE A N 1
ATOM 1711 C CA . ILE A 1 219 ? 8.661 -1.450 -14.993 1.00 96.88 219 ILE A CA 1
ATOM 1712 C C . ILE A 1 219 ? 8.098 -1.114 -16.381 1.00 96.88 219 ILE A C 1
ATOM 1714 O O . ILE A 1 219 ? 8.567 -1.652 -17.385 1.00 96.88 219 ILE A O 1
ATOM 1718 N N . THR A 1 220 ? 7.138 -0.195 -16.474 1.00 96.38 220 THR A N 1
ATOM 1719 C CA . THR A 1 220 ? 6.334 0.007 -17.688 1.00 96.38 220 THR A CA 1
ATOM 1720 C C . THR A 1 220 ? 6.705 1.247 -18.497 1.00 96.38 220 THR A C 1
ATOM 1722 O O . THR A 1 220 ? 6.166 1.429 -19.586 1.00 96.38 220 THR A O 1
ATOM 1725 N N . GLY A 1 221 ? 7.594 2.125 -18.025 1.00 95.25 221 GLY A N 1
ATOM 1726 C CA . GLY A 1 221 ? 8.030 3.325 -18.753 1.00 95.25 221 GLY A CA 1
ATOM 1727 C C . GLY A 1 221 ? 8.565 3.039 -20.163 1.00 95.25 221 GLY A C 1
ATOM 1728 O O . GLY A 1 221 ? 9.125 1.982 -20.433 1.00 95.25 221 GLY A O 1
ATOM 1729 N N . LEU A 1 222 ? 8.425 3.999 -21.082 1.00 90.81 222 LEU A N 1
ATOM 1730 C CA . LEU A 1 222 ? 8.956 3.882 -22.452 1.00 90.81 222 LEU A CA 1
ATOM 1731 C C . LEU A 1 222 ? 10.465 3.576 -22.475 1.00 90.81 222 LEU A C 1
ATOM 1733 O O . LEU A 1 222 ? 10.952 2.877 -23.359 1.00 90.81 222 LEU A O 1
ATOM 1737 N N . ASN A 1 223 ? 11.197 4.115 -21.503 1.00 92.81 223 ASN A N 1
ATOM 1738 C CA . ASN A 1 223 ? 12.636 3.957 -21.382 1.00 92.81 223 ASN A CA 1
ATOM 1739 C C . ASN A 1 223 ? 13.043 2.831 -20.417 1.00 92.81 223 ASN A C 1
ATOM 1741 O O . ASN A 1 223 ? 14.239 2.595 -20.281 1.00 92.81 223 ASN A O 1
ATOM 1745 N N . SER A 1 224 ? 12.108 2.125 -19.762 1.00 92.38 224 SER A N 1
ATOM 1746 C CA . SER A 1 224 ? 12.450 1.117 -18.739 1.00 92.38 224 SER A CA 1
ATOM 1747 C C . SER A 1 224 ? 13.230 -0.080 -19.302 1.00 92.38 224 SER A C 1
ATOM 1749 O O . SER A 1 224 ? 14.044 -0.668 -18.597 1.00 92.38 224 SER A O 1
ATOM 1751 N N . ALA A 1 225 ? 13.040 -0.396 -20.587 1.00 92.12 225 ALA A N 1
ATOM 1752 C CA . ALA A 1 225 ? 13.734 -1.467 -21.307 1.00 92.12 225 ALA A CA 1
ATOM 1753 C C . ALA A 1 225 ? 14.558 -0.948 -22.504 1.00 92.12 225 ALA A C 1
ATOM 1755 O O . ALA A 1 225 ? 14.813 -1.670 -23.471 1.00 92.12 225 ALA A O 1
ATOM 1756 N N . ARG A 1 226 ? 14.941 0.336 -22.477 1.00 91.06 226 ARG A N 1
ATOM 1757 C CA . ARG A 1 226 ? 15.576 1.020 -23.610 1.00 91.06 226 ARG A CA 1
ATOM 1758 C C . ARG A 1 226 ? 17.051 1.301 -23.346 1.00 91.06 226 ARG A C 1
ATOM 1760 O O . ARG A 1 226 ? 17.398 1.879 -22.321 1.00 91.06 226 ARG A O 1
ATOM 1767 N N . HIS A 1 227 ? 17.923 0.945 -24.291 1.00 89.50 227 HIS A N 1
ATOM 1768 C CA . HIS A 1 227 ? 19.379 1.036 -24.115 1.00 89.50 227 HIS A CA 1
ATOM 1769 C C . HIS A 1 227 ? 20.076 1.827 -25.230 1.00 89.50 227 HIS A C 1
ATOM 1771 O O . HIS A 1 227 ? 19.729 1.732 -26.407 1.00 89.50 227 HIS A O 1
ATOM 1777 N N . THR A 1 228 ? 21.086 2.612 -24.854 1.00 83.31 228 THR A N 1
ATOM 1778 C CA . THR A 1 228 ? 21.810 3.542 -25.747 1.00 83.31 228 THR A CA 1
ATOM 1779 C C . THR A 1 228 ? 23.310 3.249 -25.835 1.00 83.31 228 THR A C 1
ATOM 1781 O O . THR A 1 228 ? 23.911 3.414 -26.897 1.00 83.31 228 THR A O 1
ATOM 1784 N N . SER A 1 229 ? 23.919 2.820 -24.724 1.00 83.94 229 SER A N 1
ATOM 1785 C CA . SER A 1 229 ? 25.360 2.569 -24.613 1.00 83.94 229 SER A CA 1
ATOM 1786 C C . SER A 1 229 ? 25.781 1.350 -25.434 1.00 83.94 229 SER A C 1
ATOM 1788 O O . SER A 1 229 ? 25.238 0.259 -25.260 1.00 83.94 229 SER A O 1
ATOM 1790 N N . GLY A 1 230 ? 26.805 1.505 -26.282 1.00 81.44 230 GLY A N 1
ATOM 1791 C CA . GLY A 1 230 ? 27.332 0.409 -27.102 1.00 81.44 230 GLY A CA 1
ATOM 1792 C C . GLY A 1 230 ? 27.799 -0.810 -26.298 1.00 81.44 230 GLY A C 1
ATOM 1793 O O . GLY A 1 230 ? 27.626 -1.941 -26.753 1.00 81.44 230 GLY A O 1
ATOM 1794 N N . GLY A 1 231 ? 28.335 -0.595 -25.091 1.00 84.00 231 GLY A N 1
ATOM 1795 C CA . GLY A 1 231 ? 28.723 -1.677 -24.181 1.00 84.00 231 GLY A CA 1
ATOM 1796 C C . GLY A 1 231 ? 27.516 -2.450 -23.648 1.00 84.00 231 GLY A C 1
ATOM 1797 O O . GLY A 1 231 ? 27.510 -3.681 -23.693 1.00 84.00 231 GLY A O 1
ATOM 1798 N N . HIS A 1 232 ? 26.464 -1.731 -23.236 1.00 86.25 232 HIS A N 1
ATOM 1799 C CA . HIS A 1 232 ? 25.217 -2.345 -22.773 1.00 86.25 232 HIS A CA 1
ATOM 1800 C C . HIS A 1 232 ? 24.564 -3.13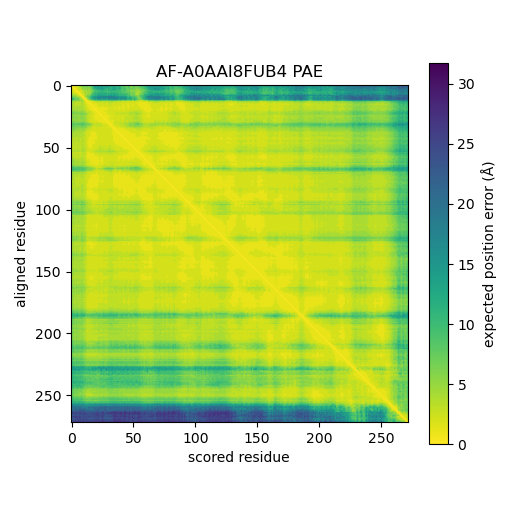8 -23.900 1.00 86.25 232 HIS A C 1
ATOM 1802 O O . HIS A 1 232 ? 24.234 -4.306 -23.710 1.00 86.25 232 HIS A O 1
ATOM 1808 N N . THR A 1 233 ? 24.461 -2.554 -25.098 1.00 82.75 233 THR A N 1
ATOM 1809 C CA . THR A 1 233 ? 23.911 -3.259 -26.256 1.00 82.75 233 THR A CA 1
ATOM 1810 C C . THR A 1 233 ? 24.694 -4.530 -26.532 1.00 82.75 233 THR A C 1
ATOM 1812 O O . THR A 1 233 ? 24.097 -5.597 -26.576 1.00 82.75 233 THR A O 1
ATOM 1815 N N . ASN A 1 234 ? 26.025 -4.466 -26.630 1.00 85.25 234 ASN A N 1
ATOM 1816 C CA . ASN A 1 234 ? 26.846 -5.644 -26.911 1.00 85.25 234 ASN A CA 1
ATOM 1817 C C . ASN A 1 234 ? 26.633 -6.792 -25.906 1.00 85.25 234 ASN A C 1
ATOM 1819 O O . ASN A 1 234 ? 26.626 -7.955 -26.309 1.00 85.25 234 ASN A O 1
ATOM 1823 N N . ALA A 1 235 ? 26.450 -6.485 -24.620 1.00 88.88 235 ALA A N 1
ATOM 1824 C CA . ALA A 1 235 ? 26.137 -7.494 -23.613 1.00 88.88 235 ALA A CA 1
ATOM 1825 C C . ALA A 1 235 ? 24.715 -8.049 -23.771 1.00 88.88 235 ALA A C 1
ATOM 1827 O O . ALA A 1 235 ? 24.543 -9.263 -23.787 1.00 88.88 235 ALA A O 1
ATOM 1828 N N . ILE A 1 236 ? 23.719 -7.180 -23.966 1.00 88.38 236 ILE A N 1
ATOM 1829 C CA . ILE A 1 236 ? 22.306 -7.556 -24.132 1.00 88.38 236 ILE A CA 1
ATOM 1830 C C . ILE A 1 236 ? 22.106 -8.438 -25.369 1.00 88.38 236 ILE A C 1
ATOM 1832 O O . ILE A 1 236 ? 21.288 -9.351 -25.344 1.00 88.38 236 ILE A O 1
ATOM 1836 N N . LEU A 1 237 ? 22.885 -8.231 -26.439 1.00 84.56 237 LEU A N 1
ATOM 1837 C CA . LEU A 1 237 ? 22.855 -9.100 -27.625 1.00 84.56 237 LEU A CA 1
ATOM 1838 C C . LEU A 1 237 ? 23.262 -10.542 -27.338 1.00 84.56 237 LEU A C 1
ATOM 1840 O O . LEU A 1 237 ? 22.822 -11.443 -28.044 1.00 84.56 237 LEU A O 1
ATOM 1844 N N . LYS A 1 238 ? 24.118 -10.752 -26.340 1.00 90.12 238 LYS A N 1
ATOM 1845 C CA . LYS A 1 238 ? 24.591 -12.081 -25.943 1.00 90.12 238 LYS A CA 1
ATOM 1846 C C . LYS A 1 238 ? 23.736 -12.661 -24.825 1.00 90.12 238 LYS A C 1
ATOM 1848 O O . LYS A 1 238 ? 23.502 -13.861 -24.794 1.00 90.12 238 LYS A O 1
ATOM 1853 N N . ASN A 1 239 ? 23.306 -11.807 -23.904 1.00 90.12 239 ASN A N 1
ATOM 1854 C CA . ASN A 1 239 ? 22.493 -12.166 -22.760 1.00 90.12 239 ASN A CA 1
ATOM 1855 C C . ASN A 1 239 ? 21.512 -11.022 -22.421 1.00 90.12 239 ASN A C 1
ATOM 1857 O O . ASN A 1 239 ? 21.902 -10.079 -21.725 1.00 90.12 239 ASN A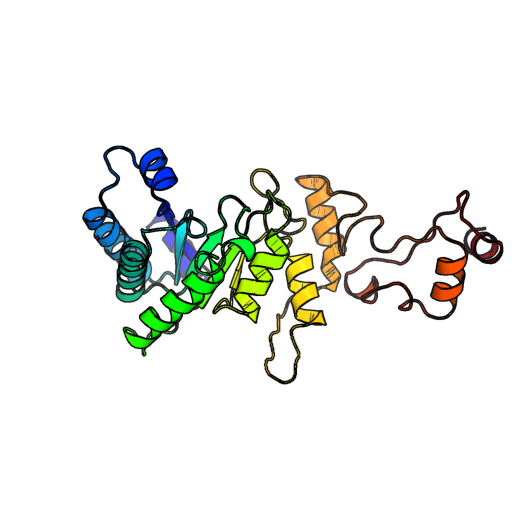 O 1
ATOM 1861 N N . PRO A 1 240 ? 20.246 -11.100 -22.874 1.00 87.00 240 PRO A N 1
ATOM 1862 C CA . PRO A 1 240 ? 19.260 -10.035 -22.686 1.00 87.00 240 PRO A CA 1
ATOM 1863 C C . PRO A 1 240 ? 18.995 -9.634 -21.228 1.00 87.00 240 PRO A C 1
ATOM 1865 O O . PRO A 1 240 ? 18.655 -8.478 -20.981 1.00 87.00 240 PRO A O 1
ATOM 1868 N N . ILE A 1 241 ? 19.185 -10.543 -20.260 1.00 91.50 241 ILE A N 1
ATOM 1869 C CA . ILE A 1 241 ? 18.949 -10.252 -18.835 1.00 91.50 241 ILE A CA 1
ATOM 1870 C C . ILE A 1 241 ? 20.130 -9.529 -18.162 1.00 91.50 241 ILE A C 1
ATOM 1872 O O . ILE A 1 241 ? 19.984 -8.989 -17.075 1.00 91.50 241 ILE A O 1
ATOM 1876 N N . ALA A 1 242 ? 21.309 -9.456 -18.792 1.00 91.00 242 ALA A N 1
ATOM 1877 C CA . ALA A 1 242 ? 22.533 -8.960 -18.144 1.00 91.00 242 ALA A CA 1
ATOM 1878 C C . ALA A 1 242 ? 22.450 -7.509 -17.621 1.00 91.00 242 ALA A C 1
ATOM 1880 O O . ALA A 1 242 ? 23.217 -7.130 -16.741 1.00 91.00 242 ALA A O 1
ATOM 1881 N N . TYR A 1 243 ? 21.533 -6.706 -18.163 1.00 89.81 243 TYR A N 1
ATOM 1882 C CA . TYR A 1 243 ? 21.275 -5.320 -17.756 1.00 89.81 243 TYR A CA 1
ATOM 1883 C C . TYR A 1 243 ? 19.808 -5.088 -17.373 1.00 89.81 243 TYR A C 1
ATOM 1885 O O . TYR A 1 243 ? 19.315 -3.964 -17.464 1.00 89.81 243 TYR A O 1
ATOM 1893 N N . GLN A 1 244 ? 19.097 -6.150 -16.996 1.00 91.19 244 GLN A N 1
ATOM 1894 C CA . GLN A 1 244 ? 17.672 -6.111 -16.705 1.00 91.19 244 GLN A CA 1
ATOM 1895 C C . GLN A 1 244 ? 17.371 -6.897 -15.419 1.00 91.19 244 GLN A C 1
ATOM 1897 O O . GLN A 1 244 ? 17.815 -8.035 -15.292 1.00 91.19 244 GLN A O 1
ATOM 1902 N N . PRO A 1 245 ? 16.609 -6.336 -14.463 1.00 91.94 245 PRO A N 1
ATOM 1903 C CA . PRO A 1 245 ? 16.257 -7.048 -13.231 1.00 91.94 245 PRO A CA 1
ATOM 1904 C C . PRO A 1 245 ? 15.257 -8.197 -13.464 1.00 91.94 245 PRO A C 1
ATOM 1906 O O . PRO A 1 245 ? 15.130 -9.087 -12.629 1.00 91.94 245 PRO A O 1
ATOM 1909 N N . PHE A 1 246 ? 14.544 -8.183 -14.590 1.00 94.75 246 PHE A N 1
ATOM 1910 C CA . PHE A 1 246 ? 13.606 -9.212 -15.043 1.00 94.75 246 PHE A CA 1
ATOM 1911 C C . PHE A 1 246 ? 13.472 -9.130 -16.571 1.00 94.75 246 PHE A C 1
ATOM 1913 O O . PHE A 1 246 ? 13.846 -8.129 -17.177 1.00 94.75 246 PHE A O 1
ATOM 1920 N N . HIS A 1 247 ? 12.927 -10.164 -17.212 1.00 95.00 247 HIS A N 1
ATOM 1921 C CA . HIS A 1 247 ? 12.675 -10.139 -18.657 1.00 95.00 247 HIS A CA 1
ATOM 1922 C C . HIS A 1 247 ? 11.567 -9.126 -18.992 1.00 95.00 247 HIS A C 1
ATOM 1924 O O . HIS A 1 247 ? 10.444 -9.342 -18.548 1.00 95.00 247 HIS A O 1
ATOM 1930 N N . PRO A 1 248 ? 11.807 -8.064 -19.790 1.00 94.94 248 PRO A N 1
ATOM 1931 C CA . PRO A 1 248 ? 10.771 -7.063 -20.083 1.00 94.94 248 PRO A CA 1
ATOM 1932 C C . PRO A 1 248 ? 9.498 -7.645 -20.715 1.00 94.94 248 PRO A C 1
ATOM 1934 O O . PRO A 1 248 ? 8.399 -7.158 -20.451 1.00 94.94 248 PRO A O 1
ATOM 1937 N N . GLU A 1 249 ? 9.633 -8.730 -21.480 1.00 95.31 249 GLU A N 1
ATOM 1938 C CA . GLU A 1 249 ? 8.513 -9.446 -22.102 1.00 95.31 249 GLU A CA 1
ATOM 1939 C C . GLU A 1 249 ? 7.513 -9.981 -21.069 1.00 95.31 249 GLU A C 1
ATOM 1941 O O . GLU A 1 249 ? 6.314 -10.011 -21.340 1.00 95.31 249 GLU A O 1
ATOM 1946 N N . SER A 1 250 ? 7.968 -10.329 -19.856 1.00 96.50 250 SER A N 1
ATOM 1947 C CA . SER A 1 250 ? 7.080 -10.841 -18.805 1.00 96.50 250 SER A CA 1
ATOM 1948 C C . SER A 1 250 ? 6.052 -9.808 -18.347 1.00 96.50 250 SER A C 1
ATOM 1950 O O . SER A 1 250 ? 4.984 -10.190 -17.883 1.00 96.50 250 SER A O 1
ATOM 1952 N N . VAL A 1 251 ? 6.339 -8.513 -18.515 1.00 97.12 251 VAL A N 1
ATOM 1953 C CA . VAL A 1 251 ? 5.431 -7.407 -18.169 1.00 97.12 251 VAL A CA 1
ATOM 1954 C C . VAL A 1 251 ? 4.753 -6.781 -19.395 1.00 97.12 251 VAL A C 1
ATOM 1956 O O . VAL A 1 251 ? 4.166 -5.695 -19.311 1.00 97.12 251 VAL A O 1
ATOM 1959 N N . GLY A 1 252 ? 4.854 -7.447 -20.551 1.00 95.75 252 GLY A N 1
ATOM 1960 C CA . GLY A 1 252 ? 4.326 -6.972 -21.830 1.00 95.75 252 GLY A CA 1
ATOM 1961 C C . GLY A 1 252 ? 5.135 -5.827 -22.446 1.00 95.75 252 GLY A C 1
ATOM 1962 O O . GLY A 1 252 ? 4.572 -5.005 -23.167 1.00 95.75 252 GLY A O 1
ATOM 1963 N N . ASN A 1 253 ? 6.427 -5.720 -22.123 1.00 94.19 253 ASN A N 1
ATOM 1964 C CA . ASN A 1 253 ? 7.333 -4.708 -22.663 1.00 94.19 253 ASN A CA 1
ATOM 1965 C C . ASN A 1 253 ? 8.435 -5.351 -23.521 1.00 94.19 253 ASN A C 1
ATOM 1967 O O . ASN A 1 253 ? 8.689 -6.546 -23.427 1.00 94.19 253 ASN A O 1
ATOM 1971 N N . GLU A 1 254 ? 9.126 -4.559 -24.336 1.00 92.50 254 GLU A N 1
ATOM 1972 C CA . GLU A 1 254 ? 10.155 -5.063 -25.252 1.00 92.50 254 GLU A CA 1
ATOM 1973 C C . GLU A 1 254 ? 11.469 -4.300 -25.091 1.00 92.50 254 GLU A C 1
ATOM 1975 O O . GLU A 1 254 ? 11.492 -3.088 -24.854 1.00 92.50 254 GLU A O 1
ATOM 1980 N N . ILE A 1 255 ? 12.585 -5.016 -25.250 1.00 90.94 255 ILE A N 1
ATOM 1981 C CA . ILE A 1 255 ? 13.907 -4.391 -25.286 1.00 90.94 255 ILE A CA 1
ATOM 1982 C C . ILE A 1 255 ? 14.031 -3.589 -26.578 1.00 90.94 255 ILE A C 1
ATOM 1984 O O . ILE A 1 255 ? 13.897 -4.130 -27.675 1.00 90.94 255 ILE A O 1
ATOM 1988 N N . SER A 1 256 ? 14.374 -2.309 -26.455 1.00 88.44 256 SER A N 1
ATOM 1989 C CA . SER A 1 256 ? 14.639 -1.451 -27.610 1.00 88.44 256 SER A CA 1
ATOM 1990 C C . SER A 1 256 ? 15.977 -0.729 -27.492 1.00 88.44 256 SER A C 1
ATOM 1992 O O . SER A 1 256 ? 16.498 -0.483 -26.402 1.00 88.44 256 SER A O 1
ATOM 1994 N N . PHE A 1 257 ? 16.553 -0.377 -28.638 1.00 86.56 257 PHE A N 1
ATOM 1995 C CA . PHE A 1 257 ? 17.843 0.300 -28.716 1.00 86.56 257 PHE A CA 1
ATOM 1996 C C . PHE A 1 257 ? 17.679 1.683 -29.352 1.00 86.56 257 PHE A C 1
ATOM 1998 O O . PHE A 1 257 ? 16.910 1.849 -30.297 1.00 86.56 257 PHE A O 1
ATOM 2005 N N . ILE A 1 258 ? 18.386 2.690 -28.835 1.00 82.50 258 ILE A N 1
ATOM 2006 C CA . ILE A 1 258 ? 18.427 4.042 -29.418 1.00 82.50 258 ILE A CA 1
ATOM 2007 C C . ILE A 1 258 ? 19.813 4.292 -29.976 1.00 82.50 258 ILE A C 1
ATOM 2009 O O . ILE A 1 258 ? 20.793 4.229 -29.233 1.00 82.50 258 ILE A O 1
ATOM 2013 N N . PHE A 1 259 ? 19.900 4.636 -31.255 1.00 78.06 259 PHE A N 1
ATOM 2014 C CA . PHE A 1 259 ? 21.133 5.145 -31.843 1.00 78.06 259 PHE A CA 1
ATOM 2015 C C . PHE A 1 259 ? 21.393 6.590 -31.391 1.00 78.06 259 PHE A C 1
ATOM 2017 O O . PHE A 1 259 ? 20.519 7.445 -31.507 1.00 78.06 259 PHE A O 1
ATOM 2024 N N . GLY A 1 260 ? 22.584 6.865 -30.862 1.00 77.69 260 GLY A N 1
ATOM 2025 C CA . GLY A 1 260 ? 22.969 8.185 -30.371 1.00 77.69 260 GLY A CA 1
ATOM 2026 C C . GLY A 1 260 ? 24.475 8.310 -30.110 1.00 77.69 260 GLY A C 1
ATOM 2027 O O . GLY A 1 260 ? 25.228 7.387 -30.412 1.00 77.69 260 GLY A O 1
ATOM 2028 N N . PRO A 1 261 ? 24.939 9.422 -29.511 1.00 74.94 261 PRO A N 1
ATOM 2029 C CA . PRO A 1 261 ? 26.370 9.713 -29.340 1.00 74.94 261 PRO A CA 1
ATOM 2030 C C . PRO A 1 261 ? 27.165 8.661 -28.549 1.00 74.94 261 PRO A C 1
ATOM 203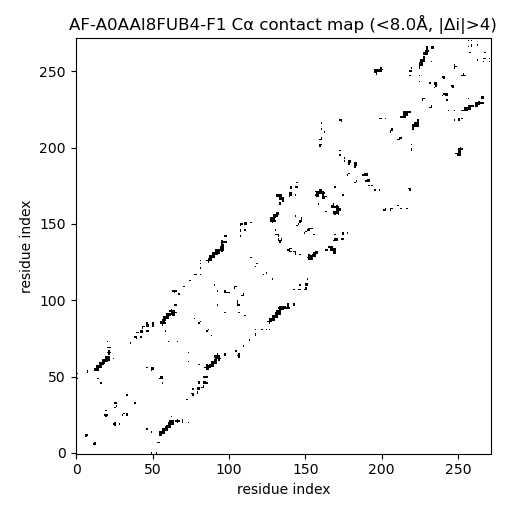2 O O . PRO A 1 261 ? 28.380 8.580 -28.676 1.00 74.94 261 PRO A O 1
ATOM 2035 N N . LEU A 1 262 ? 26.482 7.852 -27.733 1.00 75.50 262 LEU A N 1
ATOM 2036 C CA . LEU A 1 262 ? 27.075 6.783 -26.916 1.00 75.50 262 LEU A CA 1
ATOM 2037 C C . LEU A 1 262 ? 27.001 5.394 -27.582 1.00 75.50 262 LEU A C 1
ATOM 2039 O O . LEU A 1 262 ? 27.352 4.380 -26.970 1.00 75.50 262 LEU A O 1
ATOM 2043 N N . SER A 1 263 ? 26.510 5.320 -28.818 1.00 73.94 263 SER A N 1
ATOM 2044 C CA . SER A 1 263 ? 26.366 4.071 -29.558 1.00 73.94 263 SER A CA 1
ATOM 2045 C C . SER A 1 263 ? 27.707 3.570 -30.099 1.00 73.94 263 SER A C 1
ATOM 2047 O O . SER A 1 263 ? 28.481 4.318 -30.684 1.00 73.94 263 SER A O 1
ATOM 2049 N N . GLY A 1 264 ? 27.973 2.273 -29.924 1.00 69.38 264 GLY A N 1
ATOM 2050 C CA . GLY A 1 264 ? 29.166 1.604 -30.462 1.00 69.38 264 GLY A CA 1
ATOM 2051 C C . GLY A 1 264 ? 28.920 0.923 -31.815 1.00 69.38 264 GLY A C 1
ATOM 2052 O O . GLY A 1 264 ? 27.783 0.773 -32.254 1.00 69.38 264 GLY A O 1
ATOM 2053 N N . GLY A 1 265 ? 29.975 0.420 -32.463 1.00 66.31 265 GLY A N 1
ATOM 2054 C CA . GLY A 1 265 ? 29.877 -0.191 -33.802 1.00 66.31 265 GLY A CA 1
ATOM 2055 C C . GLY A 1 265 ? 28.914 -1.388 -33.910 1.00 66.31 265 GLY A C 1
ATOM 2056 O O . GLY A 1 265 ? 28.198 -1.512 -34.899 1.00 66.31 265 GLY A O 1
ATOM 2057 N N . ASN A 1 266 ? 28.824 -2.237 -32.879 1.00 63.28 266 ASN A N 1
ATOM 2058 C CA . ASN A 1 266 ? 27.872 -3.363 -32.856 1.00 63.28 266 ASN A CA 1
ATOM 2059 C C . ASN A 1 266 ? 26.411 -2.914 -32.695 1.00 63.28 266 ASN A C 1
ATOM 2061 O O . ASN A 1 266 ? 25.500 -3.630 -33.094 1.00 63.28 266 ASN A O 1
ATOM 2065 N N . HIS A 1 267 ? 26.192 -1.730 -32.124 1.00 58.94 267 HIS A N 1
ATOM 2066 C CA . HIS A 1 267 ? 24.869 -1.127 -31.986 1.00 58.94 267 HIS A CA 1
ATOM 2067 C C . HIS A 1 267 ? 24.370 -0.584 -33.325 1.00 58.94 267 HIS A C 1
ATOM 2069 O O . HIS A 1 267 ? 23.222 -0.815 -33.689 1.00 58.94 267 HIS A O 1
ATOM 2075 N N . ALA A 1 268 ? 25.260 0.057 -34.091 1.00 60.91 268 ALA A N 1
ATOM 2076 C CA . ALA A 1 268 ? 24.960 0.537 -35.439 1.00 60.91 268 ALA A CA 1
ATOM 2077 C C . ALA A 1 268 ? 24.478 -0.601 -36.355 1.00 60.91 268 ALA A C 1
ATOM 2079 O O . ALA A 1 268 ? 23.446 -0.462 -36.993 1.00 60.91 268 ALA A O 1
ATOM 2080 N N . LYS A 1 269 ? 25.160 -1.758 -36.334 1.00 63.78 269 LYS A N 1
ATOM 2081 C CA . LYS A 1 269 ? 24.843 -2.938 -37.168 1.00 63.78 269 LYS A CA 1
ATOM 2082 C C . LYS A 1 269 ? 23.495 -3.619 -36.883 1.00 63.78 269 LYS A C 1
ATOM 2084 O O . LYS A 1 269 ? 23.126 -4.521 -37.622 1.00 63.78 269 LYS A O 1
ATOM 2089 N N . LYS A 1 270 ? 22.835 -3.304 -35.764 1.00 63.53 270 LYS A N 1
ATOM 2090 C CA . LYS A 1 270 ? 21.542 -3.908 -35.395 1.00 63.53 270 LYS A CA 1
ATOM 2091 C C . LYS A 1 270 ? 20.362 -2.964 -35.627 1.00 63.53 270 LYS A C 1
ATOM 2093 O O . LYS A 1 270 ? 19.233 -3.427 -35.743 1.00 63.53 270 LYS A O 1
ATOM 2098 N N . ILE A 1 271 ? 20.614 -1.657 -35.615 1.00 61.50 271 ILE A N 1
ATOM 2099 C CA . ILE A 1 271 ? 19.583 -0.631 -35.822 1.00 61.50 271 ILE A CA 1
ATOM 2100 C C . ILE A 1 271 ? 19.492 -0.233 -37.302 1.00 61.50 271 ILE A C 1
ATOM 2102 O O . ILE A 1 271 ? 18.407 0.126 -37.753 1.00 61.50 271 ILE A O 1
ATOM 2106 N N . ILE A 1 272 ? 20.617 -0.285 -38.023 1.00 52.94 272 ILE A N 1
ATOM 2107 C CA . ILE A 1 272 ? 20.738 -0.073 -39.474 1.00 52.94 272 ILE A CA 1
ATOM 2108 C C . ILE A 1 272 ? 20.726 -1.435 -40.159 1.00 52.94 272 ILE A C 1
ATOM 2110 O O . ILE A 1 272 ? 20.023 -1.561 -41.183 1.00 52.94 272 ILE A O 1
#

pLDDT: mean 93.31, std 8.47, range [52.94, 98.88]

Foldseek 3Di:
DVVCLVVVVVVPDEAEEEAAQQPVCNCVPCPVNSDLVVLLVCLLVVLLVCVVSPHAYEYEHPCLLRNPPVLVSVLSSVVSNVVSPHAEYEREPNQQPADCVVPCSRSQNSQQVSVVVCCVVCVVHHHAYEYKHAQNPPCQLVSRVCCVPVHRHPYYDADALQDDPDNHTHHVLSNQVCCVLPQDDPVGHDHDPDQLQCSLVVSVVCCVPPNNHAQCRDLRHVCNQEEEAQVLVVVCVVPVCPPPSDASNSNNGDHYYDYDPRHDPVSVVVVD

InterPro domains:
  IPR000891 Pyruvate carboxyltransferase [PF00682] (9-189)
  IPR000891 Pyruvate carboxyltransferase [PS50991] (1-200)
  IPR013785 Aldolase-type TIM barrel [G3DSA:3.20.20.70] (2-253)
  IPR050073 2-IPM synthase/homocitrate synthase-like [PTHR10277] (12-270)
  IPR054691 2-isopropylmalate synthase/homocitrate synthase, post-catalytic domain [PF22617] (219-266)
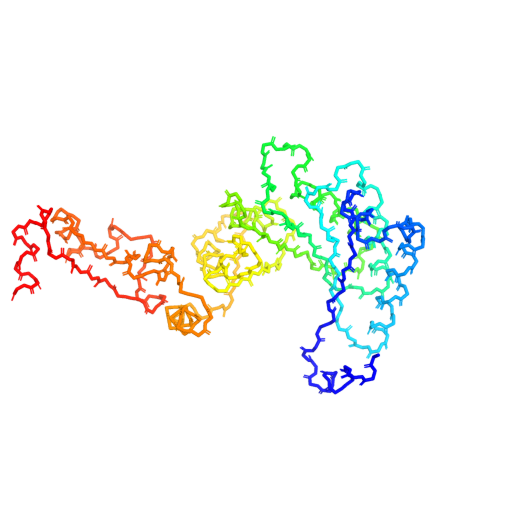
Nearest PDB structures (foldseek):
  6e1j-assembly1_B  TM=8.753E-01  e=1.358E-18  Brassica juncea
  6ktq-assembly1_B  TM=8.344E-01  e=1.346E-17  Sulfolobus acidocaldarius DSM 639
  4ov4-assembly1_A-2  TM=8.679E-01  e=3.508E-15  Leptospira biflexa serovar Patoc strain 'Patoc 1 (Paris)'
  4ov9-assembly1_A-2  TM=8.636E-01  e=1.558E-14  Leptospira biflexa serovar Patoc strain 'Patoc 1 (Paris)'
  3b0p-assembly1_A  TM=5.319E-01  e=6.293E-03  Thermus thermophilus HB8

Sequence (272 aa):
MDALRPSLAIGKARVHMYLPVDPNLAQASLGSKNDNEQNIKNVYELVKLASDEGFEVEFSAEGYSRLGDTFDYVTNIFRAAVAAGVKVINCPDTIGGACERENDNYFVKNMAKHAEIIKKEFPDRNIIWSAHCHNDLGLALENSMNAVFDGPARQVEGCINGVGERAGNAPLEQCVMFINLFGKQKDYHYYNDVNIAHFKTISDFIGKRMLSRQPHHPITGLNSARHTSGGHTNAILKNPIAYQPFHPESVGNEISFIFGPLSGGNHAKKII

Organism: Francisella tularensis subsp. holarctica (strain LVS) (NCBI:txid376619)

Radius of gyration: 22.38 Å; Cα contacts (8 Å, |Δi|>4): 457; chains: 1; bounding box: 60×40×62 Å